Protein AF-A0A1Y6CBJ8-F1 (afdb_monomer)

pLDDT: mean 74.52, std 18.02, range [33.88, 98.06]

Radius of gyration: 29.25 Å; Cα contacts (8 Å, |Δi|>4): 497; chains: 1; bounding box: 52×86×86 Å

Structure (mmCIF, N/CA/C/O backbone):
data_AF-A0A1Y6CBJ8-F1
#
_entry.id   AF-A0A1Y6CBJ8-F1
#
loop_
_atom_site.group_PDB
_atom_site.id
_atom_site.type_symbol
_atom_site.label_atom_id
_atom_site.label_alt_id
_atom_site.label_comp_id
_atom_site.label_asym_id
_atom_site.label_entity_id
_atom_site.label_seq_id
_atom_site.pdbx_PDB_ins_code
_atom_site.Cartn_x
_atom_site.Cartn_y
_atom_site.Cartn_z
_atom_site.occupancy
_atom_site.B_iso_or_equiv
_atom_site.auth_seq_id
_atom_site.auth_comp_id
_atom_site.auth_asym_id
_atom_site.auth_atom_id
_atom_site.pdbx_PDB_model_num
ATOM 1 N N . MET A 1 1 ? 5.538 64.650 -58.785 1.00 46.53 1 MET A N 1
ATOM 2 C CA . MET A 1 1 ? 6.706 63.764 -58.983 1.00 46.53 1 MET A CA 1
ATOM 3 C C . MET A 1 1 ? 6.894 62.918 -57.730 1.00 46.53 1 MET A C 1
ATOM 5 O O . MET A 1 1 ? 7.229 63.466 -56.691 1.00 46.53 1 MET A O 1
ATOM 9 N N . LYS A 1 2 ? 6.588 61.616 -57.788 1.00 38.12 2 LYS A N 1
ATOM 10 C CA . LYS A 1 2 ? 6.922 60.653 -56.724 1.00 38.12 2 LYS A CA 1
ATOM 11 C C . LYS A 1 2 ? 8.220 59.963 -57.133 1.00 38.12 2 LYS A C 1
ATOM 13 O O . LYS A 1 2 ? 8.321 59.497 -58.264 1.00 38.12 2 LYS A O 1
ATOM 18 N N . THR A 1 3 ? 9.214 59.964 -56.255 1.00 41.97 3 THR A N 1
ATOM 19 C CA . THR A 1 3 ? 10.530 59.381 -56.525 1.00 41.97 3 THR A CA 1
ATOM 20 C C . THR A 1 3 ? 10.441 57.849 -56.652 1.00 41.97 3 THR A C 1
ATOM 22 O O . THR A 1 3 ? 9.664 57.224 -55.923 1.00 41.97 3 THR A O 1
ATOM 25 N N . PRO A 1 4 ? 11.231 57.205 -57.538 1.00 48.31 4 PRO A N 1
ATOM 26 C CA . PRO A 1 4 ? 11.094 55.773 -57.862 1.00 48.31 4 PRO A CA 1
ATOM 27 C C . PRO A 1 4 ? 11.430 54.821 -56.701 1.00 48.31 4 PRO A C 1
ATOM 29 O O . PRO A 1 4 ? 11.147 53.626 -56.760 1.00 48.31 4 PRO A O 1
ATOM 32 N N . TRP A 1 5 ? 12.018 55.342 -55.625 1.00 44.88 5 TRP A N 1
ATOM 33 C CA . TRP A 1 5 ? 12.591 54.557 -54.533 1.00 44.88 5 TRP A CA 1
ATOM 34 C C . TRP A 1 5 ? 11.574 53.996 -53.530 1.00 44.88 5 TRP A C 1
ATOM 36 O O . TRP A 1 5 ? 11.854 53.001 -52.866 1.00 44.88 5 TRP A O 1
ATOM 46 N N . GLN A 1 6 ? 10.371 54.569 -53.434 1.00 40.25 6 GLN A N 1
ATOM 47 C CA . GLN A 1 6 ? 9.369 54.098 -52.465 1.00 40.25 6 GLN A CA 1
ATOM 48 C C . GLN A 1 6 ? 8.525 52.907 -52.952 1.00 40.25 6 GLN A C 1
ATOM 50 O O . GLN A 1 6 ? 7.807 52.308 -52.149 1.00 40.25 6 GLN A O 1
ATOM 55 N N . SER A 1 7 ? 8.612 52.529 -54.233 1.00 46.75 7 SER A N 1
ATOM 56 C CA . SER A 1 7 ? 7.857 51.380 -54.764 1.00 46.75 7 SER A CA 1
ATOM 57 C C . SER A 1 7 ? 8.560 50.035 -54.538 1.00 46.75 7 SER A C 1
ATOM 59 O O . SER A 1 7 ? 7.884 49.029 -54.329 1.00 46.75 7 SER A O 1
ATOM 61 N N . ASN A 1 8 ? 9.897 50.022 -54.465 1.00 44.06 8 ASN A N 1
ATOM 62 C CA . ASN A 1 8 ? 10.660 48.780 -54.317 1.00 44.06 8 ASN A CA 1
ATOM 63 C C . ASN A 1 8 ? 10.650 48.228 -52.887 1.00 44.06 8 ASN A C 1
ATOM 65 O O . ASN A 1 8 ? 10.539 47.023 -52.710 1.00 44.06 8 ASN A O 1
ATOM 69 N N . ILE A 1 9 ? 10.651 49.078 -51.855 1.00 49.75 9 ILE A N 1
ATOM 70 C CA . ILE A 1 9 ? 10.718 48.612 -50.455 1.00 49.75 9 ILE A CA 1
ATOM 71 C C . ILE A 1 9 ? 9.423 47.894 -50.028 1.00 49.75 9 ILE A C 1
ATOM 73 O O . ILE A 1 9 ? 9.460 46.944 -49.248 1.00 49.75 9 ILE A O 1
ATOM 77 N N . ARG A 1 10 ? 8.262 48.279 -50.582 1.00 46.81 10 ARG A N 1
ATOM 78 C CA . ARG A 1 10 ? 6.983 47.600 -50.292 1.00 46.81 10 ARG A CA 1
ATOM 79 C C . ARG A 1 10 ? 6.848 46.239 -50.978 1.00 46.81 10 ARG A C 1
ATOM 81 O O . ARG A 1 10 ? 6.106 45.399 -50.470 1.00 46.81 10 ARG A O 1
ATOM 88 N N . ALA A 1 11 ? 7.543 46.011 -52.093 1.00 47.56 11 ALA A N 1
ATOM 89 C CA . ALA A 1 11 ? 7.540 44.721 -52.777 1.00 47.56 11 ALA A CA 1
ATOM 90 C C . ALA A 1 11 ? 8.453 43.714 -52.059 1.00 47.56 11 ALA A C 1
ATOM 92 O O . ALA A 1 11 ? 8.019 42.599 -51.776 1.00 47.56 11 ALA A O 1
ATOM 93 N N . THR A 1 12 ? 9.658 44.118 -51.642 1.00 50.12 12 THR A N 1
ATOM 94 C CA . THR A 1 12 ? 10.591 43.218 -50.939 1.00 50.12 12 THR A CA 1
ATOM 95 C C . THR A 1 12 ? 10.103 42.825 -49.544 1.00 50.12 12 THR A C 1
ATOM 97 O O . THR A 1 12 ? 10.282 41.677 -49.142 1.00 50.12 12 THR A O 1
ATOM 100 N N . LEU A 1 13 ? 9.409 43.716 -48.820 1.00 44.00 13 LEU A N 1
ATOM 101 C CA . LEU A 1 13 ? 8.880 43.390 -47.488 1.00 44.00 13 LEU A CA 1
ATOM 102 C C . LEU A 1 13 ? 7.727 42.369 -47.537 1.00 44.00 13 LEU A C 1
ATOM 104 O O . LEU A 1 13 ? 7.598 41.542 -46.637 1.00 44.00 13 LEU A O 1
ATOM 108 N N . LYS A 1 14 ? 6.909 42.385 -48.601 1.00 46.47 14 LYS A N 1
ATOM 109 C CA . LYS A 1 14 ? 5.830 41.400 -48.792 1.00 46.47 14 LYS A CA 1
ATOM 110 C C . LYS A 1 14 ? 6.367 40.011 -49.143 1.00 46.47 14 LYS A C 1
ATOM 112 O O . LYS A 1 14 ? 5.837 39.028 -48.636 1.00 46.47 14 LYS A O 1
ATOM 117 N N . PHE A 1 15 ? 7.437 39.918 -49.935 1.00 47.19 15 PHE A N 1
ATOM 118 C CA . PHE A 1 15 ? 8.072 38.629 -50.237 1.00 47.19 15 PHE A CA 1
ATOM 119 C C . PHE A 1 15 ? 8.832 38.045 -49.036 1.00 47.19 15 PHE A C 1
ATOM 121 O O . PHE A 1 15 ? 8.785 36.834 -48.829 1.00 47.19 15 PHE A O 1
ATOM 128 N N . LEU A 1 16 ? 9.443 38.883 -48.188 1.00 44.66 16 LEU A N 1
ATOM 129 C CA . LEU A 1 16 ? 10.110 38.412 -46.968 1.00 44.66 16 LEU A CA 1
ATOM 130 C C . LEU A 1 16 ? 9.108 37.875 -45.928 1.00 44.66 16 LEU A C 1
ATOM 132 O O . LEU A 1 16 ? 9.346 36.836 -45.320 1.00 44.66 16 LEU A O 1
ATOM 136 N N . LEU A 1 17 ? 7.954 38.533 -45.762 1.00 44.28 17 LEU A N 1
ATOM 137 C CA . LEU A 1 17 ? 6.909 38.089 -44.831 1.00 44.28 17 LEU A CA 1
ATOM 138 C C . LEU A 1 17 ? 6.210 36.802 -45.295 1.00 44.28 17 LEU A C 1
ATOM 140 O O . LEU A 1 17 ? 5.935 35.937 -44.467 1.00 44.28 17 LEU A O 1
ATOM 144 N N . VAL A 1 18 ? 5.980 36.616 -46.599 1.00 50.59 18 VAL A N 1
ATOM 145 C CA 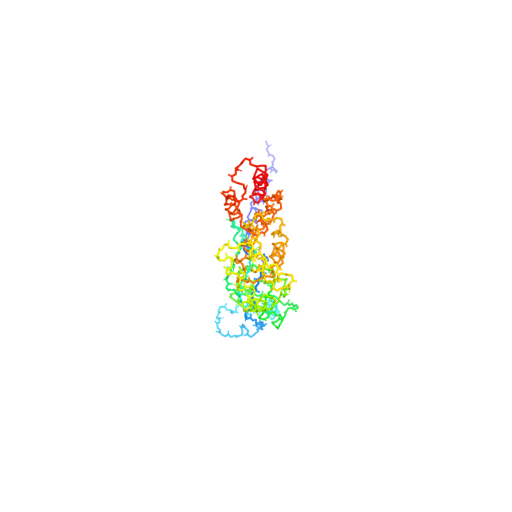. VAL A 1 18 ? 5.408 35.362 -47.129 1.00 50.59 18 VAL A CA 1
ATOM 146 C C . VAL A 1 18 ? 6.426 34.214 -47.063 1.00 50.59 18 VAL A C 1
ATOM 148 O O . VAL A 1 18 ? 6.055 33.105 -46.687 1.00 50.59 18 VAL A O 1
ATOM 151 N N . GLY A 1 19 ? 7.716 34.473 -47.314 1.00 40.03 19 GLY A N 1
ATOM 152 C CA . GLY A 1 19 ? 8.781 33.469 -47.174 1.00 40.03 19 GLY A CA 1
ATOM 153 C C . GLY A 1 19 ? 9.000 33.000 -45.729 1.00 40.03 19 GLY A C 1
ATOM 154 O O . GLY A 1 19 ? 9.177 31.805 -45.488 1.00 40.03 19 GLY A O 1
ATOM 155 N N . ILE A 1 20 ? 8.904 33.909 -44.752 1.00 47.97 20 ILE A N 1
ATOM 156 C CA . ILE A 1 20 ? 8.981 33.566 -43.321 1.00 47.97 20 ILE A CA 1
ATOM 157 C C . ILE A 1 20 ? 7.718 32.815 -42.870 1.00 47.97 20 ILE A C 1
ATOM 159 O O . ILE A 1 20 ? 7.819 31.858 -42.106 1.00 47.97 20 ILE A O 1
ATOM 163 N N . SER A 1 21 ? 6.544 33.168 -43.404 1.00 42.78 21 SER A N 1
ATOM 164 C CA . SER A 1 21 ? 5.289 32.464 -43.105 1.00 42.78 21 SER A CA 1
ATOM 165 C C . SER A 1 21 ? 5.310 31.022 -43.624 1.00 42.78 21 SER A C 1
ATOM 167 O O . SER A 1 21 ? 4.992 30.102 -42.881 1.00 42.78 21 SER A O 1
ATOM 169 N N . VAL A 1 22 ? 5.747 30.790 -44.866 1.00 43.38 22 VAL A N 1
ATOM 170 C CA . VAL A 1 22 ? 5.792 29.438 -45.459 1.00 43.38 22 VAL A CA 1
ATOM 171 C C . VAL A 1 22 ? 6.887 28.568 -44.820 1.00 43.38 22 VAL A C 1
ATOM 173 O O . VAL A 1 22 ? 6.691 27.365 -44.652 1.00 43.38 22 VAL A O 1
ATOM 176 N N . SER A 1 23 ? 7.984 29.168 -44.347 1.00 38.25 23 SER A N 1
ATOM 177 C CA . SER A 1 23 ? 9.039 28.445 -43.612 1.00 38.25 23 SER A CA 1
ATOM 178 C C . SER A 1 23 ? 8.639 28.070 -42.175 1.00 38.25 23 SER A C 1
ATOM 180 O O . SER A 1 23 ? 9.184 27.121 -41.615 1.00 38.25 23 SER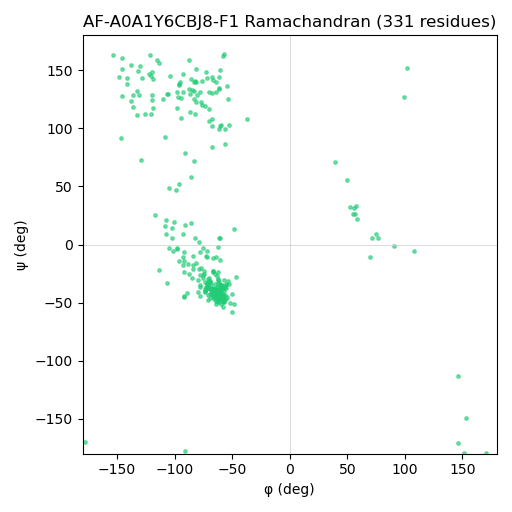 A O 1
ATOM 182 N N . LEU A 1 24 ? 7.666 28.772 -41.580 1.00 41.50 24 LEU A N 1
ATOM 183 C CA . LEU A 1 24 ? 7.113 28.450 -40.257 1.00 41.50 24 LEU A CA 1
ATOM 184 C C . LEU A 1 24 ? 6.006 27.383 -40.301 1.00 41.50 24 LEU A C 1
ATOM 186 O O . LEU A 1 24 ? 5.743 26.755 -39.278 1.00 41.50 24 LEU A O 1
ATOM 190 N N . PHE A 1 25 ? 5.402 27.123 -41.467 1.00 39.91 25 PHE A N 1
ATOM 191 C CA . PHE A 1 25 ? 4.388 26.070 -41.630 1.00 39.91 25 PHE A CA 1
ATOM 192 C C . PHE A 1 25 ? 4.949 24.709 -42.072 1.00 39.91 25 PHE A C 1
ATOM 194 O O . PHE A 1 25 ? 4.284 23.698 -41.868 1.00 39.91 25 PHE A O 1
ATOM 201 N N . LEU A 1 26 ? 6.170 24.640 -42.616 1.00 37.09 26 LEU A N 1
ATOM 202 C CA . LEU A 1 26 ? 6.773 23.374 -43.074 1.00 37.09 26 LEU A CA 1
ATOM 203 C C . LEU A 1 26 ? 7.630 22.646 -42.023 1.00 37.09 26 LEU A C 1
ATOM 205 O O . LEU A 1 26 ? 8.015 21.506 -42.254 1.00 37.09 26 LEU A O 1
ATOM 209 N N . ASN A 1 27 ? 7.880 23.252 -40.857 1.00 33.88 27 ASN A N 1
ATOM 210 C CA . ASN A 1 27 ? 8.598 22.608 -39.744 1.00 33.88 27 ASN A CA 1
ATOM 211 C C . ASN A 1 27 ? 7.707 22.222 -38.557 1.00 33.88 27 ASN A C 1
ATOM 213 O O . ASN A 1 27 ? 8.209 21.761 -37.535 1.00 33.88 27 ASN A O 1
ATOM 217 N N . GLN A 1 28 ? 6.385 22.315 -38.701 1.00 39.00 28 GLN A N 1
ATOM 218 C CA . GLN A 1 28 ? 5.469 21.587 -37.826 1.00 39.00 28 GLN A CA 1
ATOM 219 C C . GLN A 1 28 ? 5.260 20.172 -38.372 1.00 39.00 28 GLN A C 1
ATOM 221 O O . GLN A 1 28 ? 4.136 19.737 -38.614 1.00 39.00 28 GLN A O 1
ATOM 226 N N . VAL A 1 29 ? 6.354 19.414 -38.518 1.00 36.69 29 VAL A N 1
ATOM 227 C CA . VAL A 1 29 ? 6.238 17.990 -38.215 1.00 36.69 29 VAL A CA 1
ATOM 228 C C . VAL A 1 29 ? 5.839 17.990 -36.753 1.00 36.69 29 VAL A C 1
ATOM 230 O O . VAL A 1 29 ? 6.642 18.303 -35.875 1.00 36.69 29 VAL A O 1
ATOM 233 N N . ALA A 1 30 ? 4.550 17.776 -36.515 1.00 35.44 30 ALA A N 1
ATOM 234 C CA . ALA A 1 30 ? 4.041 17.401 -35.223 1.00 35.44 30 ALA A CA 1
ATOM 235 C C . ALA A 1 30 ? 4.796 16.129 -34.828 1.00 35.44 30 ALA A C 1
ATOM 237 O O . ALA A 1 30 ? 4.363 15.018 -35.112 1.00 35.44 30 ALA A O 1
ATOM 238 N N . PHE A 1 31 ? 5.965 16.301 -34.210 1.00 35.19 31 PHE A N 1
ATOM 239 C CA . PHE A 1 31 ? 6.444 15.356 -33.230 1.00 35.19 31 PHE A CA 1
ATOM 240 C C . PHE A 1 31 ? 5.315 15.320 -32.216 1.00 35.19 31 PHE A C 1
ATOM 242 O O . PHE A 1 31 ? 5.132 16.271 -31.449 1.00 35.19 31 PHE A O 1
ATOM 249 N N . GLY A 1 32 ? 4.476 14.290 -32.318 1.00 38.72 32 GLY A N 1
ATOM 250 C CA . GLY A 1 32 ? 3.566 13.947 -31.254 1.00 38.72 32 GLY A CA 1
ATOM 251 C C . GLY A 1 32 ? 4.442 13.824 -30.024 1.00 38.72 32 GLY A C 1
ATOM 252 O O . GLY A 1 32 ? 5.235 12.902 -29.859 1.00 38.72 32 GLY A O 1
ATOM 253 N N . LEU A 1 33 ? 4.397 14.849 -29.179 1.00 46.44 33 LEU A N 1
ATOM 254 C CA . LEU A 1 33 ? 4.883 14.739 -27.823 1.00 46.44 33 LEU A CA 1
ATOM 255 C C . LEU A 1 33 ? 3.908 13.773 -27.178 1.00 46.44 33 LEU A C 1
ATOM 257 O O . LEU A 1 33 ? 2.909 14.185 -26.588 1.00 46.44 33 LEU A O 1
ATOM 261 N N . CYS A 1 34 ? 4.156 12.480 -27.351 1.00 54.34 34 CYS A N 1
ATOM 262 C CA . CYS A 1 34 ? 3.487 11.487 -26.559 1.00 54.34 34 CYS A CA 1
ATOM 263 C C . CYS A 1 34 ? 3.906 11.780 -25.114 1.00 54.34 34 CYS A C 1
ATOM 265 O O . CYS A 1 34 ? 5.028 11.553 -24.660 1.00 54.34 34 CYS A O 1
ATOM 267 N N . ALA A 1 35 ? 3.015 12.461 -24.407 1.00 55.62 35 ALA A N 1
ATOM 268 C CA . ALA A 1 35 ? 3.154 12.682 -22.992 1.00 55.62 35 ALA A CA 1
ATOM 269 C C . ALA A 1 35 ? 2.924 11.316 -22.351 1.00 55.62 35 ALA A C 1
ATOM 271 O O . ALA A 1 35 ? 1.831 10.776 -22.506 1.00 55.62 35 ALA A O 1
ATOM 272 N N . SER A 1 36 ? 3.941 10.758 -21.675 1.00 57.03 36 SER A N 1
ATOM 273 C CA . SER A 1 36 ? 3.836 9.510 -20.896 1.00 57.03 36 SER A CA 1
ATOM 274 C C . SER A 1 36 ? 2.475 9.454 -20.203 1.00 57.03 36 SER A C 1
ATOM 276 O O . SER A 1 36 ? 2.160 10.262 -19.314 1.00 57.03 36 SER A O 1
ATOM 278 N N . LEU A 1 37 ? 1.621 8.562 -20.712 1.00 67.19 37 LEU A N 1
ATOM 279 C CA . LEU A 1 37 ? 0.203 8.563 -20.384 1.00 67.19 37 LEU A CA 1
ATOM 280 C C . LEU A 1 37 ? -0.038 7.961 -19.012 1.00 67.19 37 LEU A C 1
ATOM 282 O O . LEU A 1 37 ? -1.075 8.268 -18.449 1.00 67.19 37 LEU A O 1
ATOM 286 N N . ILE A 1 38 ? 0.880 7.168 -18.447 1.00 74.00 38 ILE A N 1
ATOM 287 C CA . ILE A 1 38 ? 0.795 6.606 -17.093 1.00 74.00 38 ILE A CA 1
ATOM 288 C C . ILE A 1 38 ? 2.145 6.739 -16.384 1.00 74.00 38 ILE A C 1
ATOM 290 O O . ILE A 1 38 ? 3.121 6.102 -16.769 1.00 74.00 38 ILE A O 1
ATOM 294 N N . LYS A 1 39 ? 2.186 7.477 -15.267 1.00 80.19 39 LYS A N 1
ATOM 295 C CA . LYS A 1 39 ? 3.399 7.599 -14.443 1.00 80.19 39 LYS A CA 1
ATOM 296 C C . LYS A 1 39 ? 3.096 7.613 -12.951 1.00 80.19 39 LYS A C 1
ATOM 298 O O . LYS A 1 39 ? 2.163 8.280 -12.509 1.00 80.19 39 LYS A O 1
ATOM 303 N N . GLY A 1 40 ? 3.900 6.905 -12.156 1.00 78.00 40 GLY A N 1
ATOM 304 C CA . GLY A 1 40 ? 3.874 7.008 -10.693 1.00 78.00 40 GLY A CA 1
ATOM 305 C C . GLY A 1 40 ? 4.302 5.746 -9.948 1.00 78.00 40 GLY A C 1
ATOM 306 O O . GLY A 1 40 ? 4.713 4.747 -10.532 1.00 78.00 40 GLY A O 1
ATOM 307 N N . THR A 1 41 ? 4.277 5.816 -8.616 1.00 81.81 41 THR A N 1
ATOM 308 C CA . THR A 1 41 ? 4.828 4.751 -7.761 1.00 81.81 41 THR A CA 1
ATOM 309 C C . THR A 1 41 ? 3.896 3.544 -7.700 1.00 81.81 41 THR A C 1
ATOM 311 O O . THR A 1 41 ? 2.679 3.689 -7.579 1.00 81.81 41 THR A O 1
ATOM 314 N N . MET A 1 42 ? 4.469 2.343 -7.716 1.00 82.19 42 MET A N 1
ATOM 315 C CA . MET A 1 42 ? 3.732 1.084 -7.689 1.00 82.19 42 MET A CA 1
ATOM 316 C C . MET A 1 42 ? 4.368 0.053 -6.758 1.00 82.19 42 MET A C 1
ATOM 318 O O . MET A 1 42 ? 5.575 0.059 -6.511 1.00 82.19 42 MET A O 1
ATOM 322 N N . ALA A 1 43 ? 3.527 -0.857 -6.268 1.00 84.31 43 ALA A N 1
ATOM 323 C CA . ALA A 1 43 ? 3.921 -2.106 -5.640 1.00 84.31 43 ALA A CA 1
ATOM 324 C C . ALA A 1 43 ? 3.545 -3.264 -6.570 1.00 84.31 43 ALA A C 1
ATOM 326 O O . ALA A 1 43 ? 2.383 -3.400 -6.961 1.00 84.31 43 ALA A O 1
ATOM 327 N N . PHE A 1 44 ? 4.517 -4.105 -6.900 1.00 87.69 44 PHE A N 1
ATOM 328 C CA . PHE A 1 44 ? 4.382 -5.133 -7.927 1.00 87.69 44 PHE A CA 1
ATOM 329 C C . PHE A 1 44 ? 4.898 -6.479 -7.424 1.00 87.69 44 PHE A C 1
ATOM 331 O O . PHE A 1 44 ? 5.982 -6.560 -6.847 1.00 87.69 44 PHE A O 1
ATOM 338 N N . ASN A 1 45 ? 4.116 -7.536 -7.621 1.00 88.69 45 ASN A N 1
ATOM 339 C CA . ASN A 1 45 ? 4.511 -8.907 -7.321 1.00 88.69 45 ASN A CA 1
ATOM 340 C C . ASN A 1 45 ? 5.080 -9.546 -8.587 1.00 88.69 45 ASN A C 1
ATOM 342 O O . ASN A 1 45 ? 4.317 -9.862 -9.496 1.00 88.69 45 ASN A O 1
ATOM 346 N N . VAL A 1 46 ? 6.391 -9.772 -8.626 1.00 91.88 46 VAL A N 1
ATOM 347 C CA . VAL A 1 46 ? 7.064 -10.381 -9.779 1.00 91.88 46 VAL A CA 1
ATOM 348 C C . VAL A 1 46 ? 6.802 -11.887 -9.788 1.00 91.88 46 VAL A C 1
ATOM 350 O O . VAL A 1 46 ? 7.172 -12.589 -8.847 1.00 91.88 46 VAL A O 1
ATOM 353 N N . THR A 1 47 ? 6.180 -12.379 -10.857 1.00 90.38 47 THR A N 1
ATOM 354 C CA . THR A 1 47 ? 5.862 -13.807 -11.055 1.00 90.38 47 THR A CA 1
ATOM 355 C C . THR A 1 47 ? 6.761 -14.468 -12.090 1.00 90.38 47 THR A C 1
ATOM 357 O O . THR A 1 47 ? 7.120 -15.632 -11.935 1.00 90.38 47 THR A O 1
ATOM 360 N N . LYS A 1 48 ? 7.185 -13.715 -13.108 1.00 94.31 48 LYS A N 1
ATOM 361 C CA . LYS A 1 48 ? 8.196 -14.139 -14.078 1.00 94.31 48 LYS A CA 1
ATOM 362 C C . LYS A 1 48 ? 9.236 -13.047 -14.243 1.00 94.31 48 LYS A C 1
ATOM 364 O O . LYS A 1 48 ? 8.922 -11.864 -14.121 1.00 94.31 48 LYS A O 1
ATOM 369 N N . CYS A 1 49 ? 10.462 -13.457 -14.529 1.00 95.88 49 CYS A N 1
ATOM 370 C CA . CYS A 1 49 ? 11.548 -12.563 -14.890 1.00 95.88 49 CYS A CA 1
ATOM 371 C C . CYS A 1 49 ? 12.444 -13.256 -15.908 1.00 95.88 49 CYS A C 1
ATOM 373 O O . CYS A 1 49 ? 12.886 -14.380 -15.672 1.00 95.88 49 CYS A O 1
ATOM 375 N N . GLY A 1 50 ? 12.707 -12.583 -17.021 1.00 93.88 50 GLY A N 1
ATOM 376 C CA . GLY A 1 50 ? 13.626 -13.029 -18.056 1.00 93.88 50 GLY A CA 1
ATOM 377 C C . GLY A 1 50 ? 14.627 -11.932 -18.382 1.00 93.88 50 GLY A C 1
ATOM 378 O O . GLY A 1 50 ? 14.283 -10.752 -18.398 1.00 93.88 50 GLY A O 1
ATOM 379 N N . ARG A 1 51 ? 15.874 -12.319 -18.652 1.00 92.88 51 ARG A N 1
ATOM 380 C CA . ARG A 1 51 ? 16.884 -11.402 -19.185 1.00 92.88 51 ARG A CA 1
ATOM 381 C C . ARG A 1 51 ? 16.713 -11.311 -20.697 1.00 92.88 51 ARG A C 1
ATOM 383 O O . ARG A 1 51 ? 16.624 -12.341 -21.362 1.00 92.88 51 ARG A O 1
ATOM 390 N N . LEU A 1 52 ? 16.689 -10.098 -21.235 1.00 89.62 52 LEU A N 1
ATOM 391 C CA . LEU A 1 52 ? 16.609 -9.887 -22.676 1.00 89.62 52 LEU A CA 1
ATOM 392 C C . LEU A 1 52 ? 17.984 -10.030 -23.318 1.00 89.62 52 LEU A C 1
ATOM 394 O O . LEU A 1 52 ? 18.922 -9.308 -22.976 1.00 89.62 52 LEU A O 1
ATOM 398 N N . SER A 1 53 ? 18.069 -10.944 -24.281 1.00 89.06 53 SER A N 1
ATOM 399 C CA . SER A 1 53 ? 19.123 -10.965 -25.291 1.00 89.06 53 SER A CA 1
ATOM 400 C C . SER A 1 53 ? 18.479 -10.538 -26.609 1.00 89.06 53 SER A C 1
ATOM 402 O O . SER A 1 53 ? 17.893 -11.386 -27.281 1.00 89.06 53 SER A O 1
ATOM 404 N N . PRO A 1 54 ? 18.509 -9.241 -26.950 1.00 85.50 54 PRO A N 1
ATOM 405 C CA . PRO A 1 54 ? 17.820 -8.694 -28.120 1.00 85.50 54 PRO A CA 1
ATOM 406 C C . PRO A 1 54 ? 18.228 -9.401 -29.418 1.00 85.50 54 PRO A C 1
ATOM 408 O O . PRO A 1 54 ? 17.378 -9.666 -30.262 1.00 85.50 54 PRO A O 1
ATOM 411 N N . GLU A 1 55 ? 19.484 -9.835 -29.526 1.00 85.62 55 GLU A N 1
ATOM 412 C CA . GLU A 1 55 ? 19.997 -10.596 -30.667 1.00 85.62 55 GLU A CA 1
ATOM 413 C C . GLU A 1 55 ? 19.300 -11.940 -30.843 1.00 85.62 55 GLU A C 1
ATOM 415 O O . GLU A 1 55 ? 19.201 -12.412 -31.963 1.00 85.62 55 GLU A O 1
ATOM 420 N N . LYS A 1 56 ? 18.830 -12.567 -29.756 1.00 84.38 56 LYS A N 1
ATOM 421 C CA . LYS A 1 56 ? 18.048 -13.813 -29.791 1.00 84.38 56 LYS A CA 1
ATOM 422 C C . LYS A 1 56 ? 16.556 -13.528 -29.909 1.00 84.38 56 LYS A C 1
ATOM 424 O O . LYS A 1 56 ? 15.867 -14.201 -30.669 1.00 84.38 56 LYS A O 1
ATOM 429 N N . THR A 1 57 ? 16.068 -12.531 -29.174 1.00 80.25 57 THR A N 1
ATOM 430 C CA . THR A 1 57 ? 14.656 -12.131 -29.143 1.00 80.25 57 THR A CA 1
ATOM 431 C C . THR A 1 57 ? 14.166 -11.688 -30.522 1.00 80.25 57 THR A C 1
ATOM 433 O O . THR A 1 57 ? 13.059 -12.048 -30.913 1.00 80.25 57 THR A O 1
ATOM 436 N N . PHE A 1 58 ? 15.004 -10.972 -31.277 1.00 80.19 58 PHE A N 1
ATOM 437 C CA . PHE A 1 58 ? 14.684 -10.459 -32.612 1.00 80.19 58 PHE A CA 1
ATOM 438 C C . PHE A 1 58 ? 15.309 -11.283 -33.758 1.00 80.19 58 PHE A C 1
ATOM 440 O O . PHE A 1 58 ? 15.178 -10.900 -34.916 1.00 80.19 58 PHE A O 1
ATOM 447 N N . ASN A 1 59 ? 15.963 -12.418 -33.461 1.00 72.00 59 ASN A N 1
ATOM 448 C CA . ASN A 1 59 ? 16.613 -13.273 -34.472 1.00 72.00 59 ASN A CA 1
ATOM 449 C C . ASN A 1 59 ? 15.616 -14.046 -35.341 1.00 72.00 59 ASN A C 1
ATOM 451 O O . ASN A 1 59 ? 15.876 -14.349 -36.502 1.00 72.00 59 ASN A O 1
ATOM 455 N N . ASN A 1 60 ? 14.488 -14.445 -34.748 1.00 55.84 60 ASN A N 1
ATOM 456 C CA . ASN A 1 60 ? 13.588 -15.391 -35.388 1.00 55.84 60 ASN A CA 1
ATOM 457 C C . ASN A 1 60 ? 12.673 -14.709 -36.407 1.00 55.84 60 ASN A C 1
ATOM 459 O O . ASN A 1 60 ? 12.084 -13.663 -36.146 1.00 55.84 60 ASN A O 1
ATOM 463 N N . SER A 1 61 ? 12.481 -15.416 -37.519 1.00 49.25 61 SER A N 1
ATOM 464 C CA . SER A 1 61 ? 11.583 -15.224 -38.669 1.00 49.25 61 SER A CA 1
ATOM 465 C C . SER A 1 61 ? 10.097 -14.930 -38.374 1.00 49.25 61 SER A C 1
ATOM 467 O O . SER A 1 61 ? 9.267 -15.002 -39.273 1.00 49.25 61 SER A O 1
ATOM 469 N N . ARG A 1 62 ? 9.717 -14.591 -37.137 1.00 50.25 62 ARG A N 1
ATOM 470 C CA . ARG A 1 62 ? 8.326 -14.348 -36.726 1.00 50.25 62 ARG A CA 1
ATOM 471 C C . ARG A 1 62 ? 7.757 -12.989 -37.129 1.00 50.25 62 ARG A C 1
ATOM 473 O O . ARG A 1 62 ? 6.569 -12.775 -36.912 1.00 50.25 62 ARG A O 1
ATOM 480 N N . LEU A 1 63 ? 8.545 -12.072 -37.683 1.00 54.22 63 LEU A N 1
ATOM 481 C CA . LEU A 1 63 ? 8.058 -10.736 -38.018 1.00 54.22 63 LEU A CA 1
ATOM 482 C C . LEU A 1 63 ? 8.761 -10.201 -39.272 1.00 54.22 63 LEU A C 1
ATOM 484 O O . LEU A 1 63 ? 9.759 -9.498 -39.166 1.00 54.22 63 LEU A O 1
ATOM 488 N N . GLU A 1 64 ? 8.185 -10.434 -40.455 1.00 56.22 64 GLU A N 1
ATOM 489 C CA . GLU A 1 64 ? 8.458 -9.608 -41.654 1.00 56.22 64 GLU A CA 1
ATOM 490 C C . GLU A 1 64 ? 8.392 -8.100 -41.324 1.00 56.22 64 GLU A C 1
ATOM 492 O O . GLU A 1 64 ? 9.118 -7.286 -41.884 1.00 56.22 64 GLU A O 1
ATOM 497 N N . LYS A 1 65 ? 7.591 -7.741 -40.311 1.00 59.34 65 LYS A N 1
ATOM 498 C CA . LYS A 1 65 ? 7.423 -6.394 -39.749 1.00 59.34 65 LYS A CA 1
ATOM 499 C C . LYS A 1 65 ? 8.672 -5.784 -39.087 1.00 59.34 65 LYS A C 1
ATOM 501 O O . LYS A 1 65 ? 8.640 -4.603 -38.766 1.00 59.34 65 LYS A O 1
ATOM 506 N N . LEU A 1 66 ? 9.746 -6.546 -38.855 1.00 71.69 66 LEU A N 1
ATOM 507 C CA . LEU A 1 66 ? 10.986 -6.058 -38.224 1.00 71.69 66 LEU A CA 1
ATOM 508 C C . LEU A 1 66 ? 12.164 -5.931 -39.203 1.00 71.69 66 LEU A C 1
ATOM 510 O O . LEU A 1 66 ? 13.312 -5.809 -38.773 1.00 71.69 66 LEU A O 1
ATOM 514 N N . GLN A 1 67 ?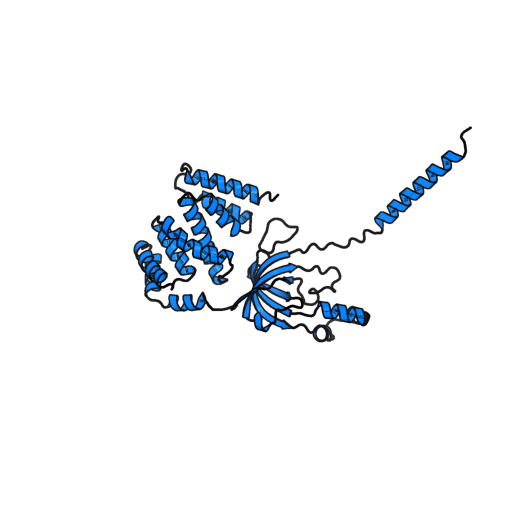 11.894 -5.945 -40.514 1.00 75.44 67 GLN A N 1
ATOM 515 C CA . GLN A 1 67 ? 12.920 -5.802 -41.551 1.00 75.44 67 GLN A CA 1
ATOM 516 C C . GLN A 1 67 ? 13.792 -4.550 -41.349 1.00 75.44 67 GLN A C 1
ATOM 518 O O . GLN A 1 67 ? 15.004 -4.636 -41.520 1.00 75.44 67 GLN A O 1
ATOM 523 N N . PHE A 1 68 ? 13.216 -3.457 -40.834 1.00 81.31 68 PHE A N 1
ATOM 524 C CA . PHE A 1 68 ? 13.943 -2.217 -40.555 1.00 81.31 68 PHE A CA 1
ATOM 525 C C . PHE A 1 68 ? 15.188 -2.418 -39.670 1.00 81.31 68 PHE A C 1
ATOM 527 O O . PHE A 1 68 ? 16.176 -1.721 -39.856 1.00 81.31 68 PHE A O 1
ATOM 534 N N . ILE A 1 69 ? 15.195 -3.394 -38.748 1.00 80.06 69 ILE A N 1
ATOM 535 C CA . ILE A 1 69 ? 16.356 -3.689 -37.883 1.00 80.06 69 ILE A CA 1
ATOM 536 C C . ILE A 1 69 ? 17.546 -4.188 -38.719 1.00 80.06 69 ILE A C 1
ATOM 538 O O . ILE A 1 69 ? 18.707 -3.918 -38.397 1.00 80.06 69 ILE A O 1
ATOM 542 N N . LYS A 1 70 ? 17.270 -4.928 -39.800 1.00 79.25 70 LYS A N 1
ATOM 543 C CA . LYS A 1 70 ? 18.289 -5.385 -40.755 1.00 79.25 70 LYS A CA 1
ATOM 544 C C . LYS A 1 70 ? 18.755 -4.262 -41.676 1.00 79.25 70 LYS A C 1
ATOM 546 O O . LYS A 1 70 ? 19.888 -4.325 -42.145 1.00 79.25 70 LYS A O 1
ATOM 551 N N . ASP A 1 71 ? 17.912 -3.262 -41.897 1.00 83.06 71 ASP A N 1
ATOM 552 C CA . ASP A 1 71 ? 18.227 -2.111 -42.742 1.00 83.06 71 ASP A CA 1
ATOM 553 C C . ASP A 1 71 ? 19.058 -1.055 -41.981 1.00 83.06 71 ASP A C 1
ATOM 555 O O . ASP A 1 71 ? 19.713 -0.219 -42.599 1.00 83.06 71 ASP A O 1
ATOM 559 N N . LEU A 1 72 ? 19.105 -1.130 -40.641 1.00 83.31 72 LEU A N 1
ATOM 560 C CA . LEU A 1 72 ? 20.023 -0.339 -39.816 1.00 83.31 72 LEU A CA 1
ATOM 561 C C . LEU A 1 72 ? 21.490 -0.659 -40.138 1.00 83.31 72 LEU A C 1
ATOM 563 O O . LEU A 1 72 ? 21.863 -1.827 -40.333 1.00 83.31 72 LEU A O 1
ATOM 567 N N . THR A 1 73 ? 22.333 0.377 -40.075 1.00 88.38 73 THR A N 1
ATOM 568 C CA . THR A 1 73 ? 23.796 0.238 -40.104 1.00 88.38 73 THR A CA 1
ATOM 569 C C . THR A 1 73 ? 24.276 -0.652 -38.951 1.00 88.38 73 THR A C 1
ATOM 571 O O . THR A 1 73 ? 23.557 -0.878 -37.975 1.00 88.38 73 THR A O 1
ATOM 574 N N . MET A 1 74 ? 25.503 -1.181 -39.026 1.00 86.31 74 MET A N 1
ATOM 575 C CA . MET A 1 74 ? 26.037 -2.002 -37.927 1.00 86.31 74 MET A CA 1
ATOM 576 C C . MET A 1 74 ? 26.073 -1.244 -36.592 1.00 86.31 74 MET A C 1
ATOM 578 O O . MET A 1 74 ? 25.815 -1.840 -35.545 1.00 86.31 74 MET A O 1
ATOM 582 N N . GLU A 1 75 ? 26.383 0.052 -36.630 1.00 88.38 75 GLU A N 1
ATOM 583 C CA . GLU A 1 75 ? 26.457 0.910 -35.448 1.00 88.38 75 GLU A CA 1
ATOM 584 C C . GLU A 1 75 ? 25.064 1.184 -34.868 1.00 88.38 75 GLU A C 1
ATOM 586 O O . GLU A 1 75 ? 24.831 0.942 -33.682 1.00 88.38 75 GLU A O 1
ATOM 591 N N . ASP A 1 76 ? 24.101 1.563 -35.710 1.00 84.88 76 ASP A N 1
ATOM 592 C CA . ASP A 1 76 ? 22.723 1.822 -35.278 1.00 84.88 76 ASP A CA 1
ATOM 593 C C . ASP A 1 76 ? 22.041 0.553 -34.771 1.00 84.88 76 ASP A C 1
ATOM 595 O O . ASP A 1 76 ? 21.325 0.576 -33.771 1.00 84.88 76 ASP A O 1
ATOM 599 N N . ARG A 1 77 ? 22.303 -0.592 -35.412 1.00 86.44 77 ARG A N 1
ATOM 600 C CA . ARG A 1 77 ? 21.783 -1.892 -34.977 1.00 86.44 77 ARG A CA 1
ATOM 601 C C . ARG A 1 77 ? 22.321 -2.280 -33.607 1.00 86.44 77 ARG A C 1
ATOM 603 O O . ARG A 1 77 ? 21.575 -2.813 -32.785 1.00 86.44 77 ARG A O 1
ATOM 610 N N . LYS A 1 78 ? 23.605 -2.015 -33.350 1.00 86.94 78 LYS A N 1
ATOM 611 C CA . LYS A 1 78 ? 24.211 -2.242 -32.036 1.00 86.94 78 LYS A CA 1
ATOM 612 C C . LYS A 1 78 ? 23.546 -1.359 -30.979 1.00 86.94 78 LYS A C 1
ATOM 614 O O . LYS A 1 78 ? 23.098 -1.888 -29.966 1.00 86.94 78 LYS A O 1
ATOM 619 N N . THR A 1 79 ? 23.403 -0.062 -31.249 1.00 86.19 79 THR A N 1
ATOM 620 C CA . THR A 1 79 ? 22.732 0.898 -30.355 1.00 86.19 79 THR A CA 1
ATOM 621 C C . THR A 1 79 ? 21.281 0.501 -30.078 1.00 86.19 79 THR A C 1
ATOM 623 O O . THR A 1 79 ? 20.839 0.489 -28.927 1.00 86.19 79 THR A O 1
ATOM 626 N N . PHE A 1 80 ? 20.554 0.095 -31.120 1.00 85.94 80 PHE A N 1
ATOM 627 C CA . PHE A 1 80 ? 19.196 -0.420 -31.012 1.00 85.94 80 PHE A CA 1
ATOM 628 C C . PHE A 1 80 ? 19.147 -1.633 -30.082 1.00 85.94 80 PHE A C 1
ATOM 630 O O . PHE A 1 80 ? 18.405 -1.617 -29.101 1.00 85.94 80 PHE A O 1
ATOM 637 N N . PHE A 1 81 ? 19.966 -2.662 -30.321 1.00 88.00 81 PHE A N 1
ATOM 638 C CA . PHE A 1 81 ? 19.990 -3.838 -29.453 1.00 88.00 81 PHE A CA 1
ATOM 639 C C . PHE A 1 81 ? 20.370 -3.475 -28.017 1.00 88.00 81 PHE A C 1
ATOM 641 O O . PHE A 1 81 ? 19.689 -3.903 -27.086 1.00 88.00 81 PHE A O 1
ATOM 648 N N . ASP A 1 82 ? 21.378 -2.633 -27.813 1.00 87.69 82 ASP A N 1
ATOM 649 C CA . ASP A 1 82 ? 21.795 -2.212 -26.477 1.00 87.69 82 ASP A CA 1
ATOM 650 C C . ASP A 1 82 ? 20.663 -1.511 -25.698 1.00 87.69 82 ASP A C 1
ATOM 652 O O . ASP A 1 82 ? 20.513 -1.765 -24.501 1.00 87.69 82 ASP A O 1
ATOM 656 N N . SER A 1 83 ? 19.787 -0.749 -26.368 1.00 85.31 83 SER A N 1
ATOM 657 C CA . SER A 1 83 ? 18.616 -0.105 -25.742 1.00 85.31 83 SER A CA 1
ATOM 658 C C . SER A 1 83 ? 17.539 -1.081 -25.233 1.00 85.31 83 SER A C 1
ATOM 660 O O . SER A 1 83 ? 16.781 -0.741 -24.321 1.00 85.31 83 SER A O 1
ATOM 662 N N . TYR A 1 84 ? 17.492 -2.302 -25.783 1.00 86.81 84 TYR A N 1
ATOM 663 C CA . TYR A 1 84 ? 16.565 -3.377 -25.399 1.00 86.81 84 TYR A CA 1
ATOM 664 C C . TYR A 1 84 ? 17.181 -4.391 -24.433 1.00 86.81 84 TYR A C 1
ATOM 666 O O . TYR A 1 84 ? 16.505 -5.329 -23.999 1.00 86.81 84 TYR A O 1
ATOM 674 N N . ARG A 1 85 ? 18.465 -4.261 -24.089 1.00 90.56 85 ARG A N 1
ATOM 675 C CA . ARG A 1 85 ? 19.048 -5.105 -23.043 1.00 90.56 85 ARG A CA 1
ATOM 676 C C . ARG A 1 85 ? 18.410 -4.767 -21.710 1.00 90.56 85 ARG A C 1
ATOM 678 O O . ARG A 1 85 ? 18.201 -3.615 -21.391 1.00 90.56 85 ARG A O 1
ATOM 685 N N . GLY A 1 86 ? 18.166 -5.765 -20.876 1.00 92.50 86 GLY A N 1
ATOM 686 C CA . GLY A 1 86 ? 17.551 -5.528 -19.576 1.00 92.50 86 GLY A CA 1
ATOM 687 C C . GLY A 1 86 ? 16.787 -6.746 -19.107 1.00 92.50 86 GLY A C 1
ATOM 688 O O . GLY A 1 86 ? 17.150 -7.881 -19.439 1.00 92.50 86 GLY A O 1
ATOM 689 N N . LEU A 1 87 ? 15.728 -6.510 -18.340 1.00 94.75 87 LEU A N 1
ATOM 690 C CA . LEU A 1 87 ? 14.824 -7.552 -17.870 1.00 94.75 87 LEU A CA 1
ATOM 691 C C . LEU A 1 87 ? 13.407 -7.300 -18.390 1.00 94.75 87 LEU A C 1
ATOM 693 O O . 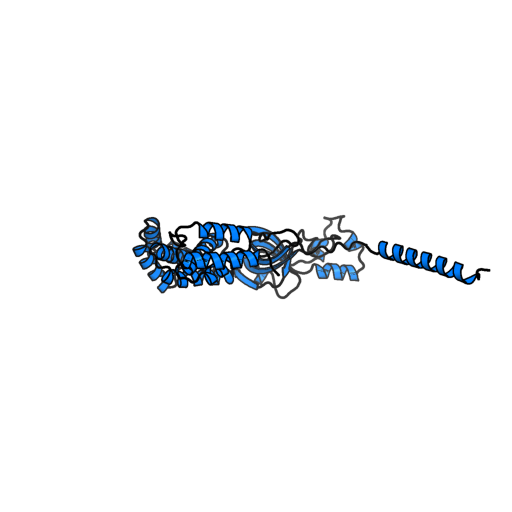LEU A 1 87 ? 12.943 -6.163 -18.405 1.00 94.75 87 LEU A O 1
ATOM 697 N N . VAL A 1 88 ? 12.696 -8.370 -18.739 1.00 93.75 88 VAL A N 1
ATOM 698 C CA . VAL A 1 88 ? 11.231 -8.361 -18.846 1.00 93.75 88 VAL A CA 1
ATOM 699 C C . VAL A 1 88 ? 10.679 -9.119 -17.665 1.00 93.75 88 VAL A C 1
ATOM 701 O O . VAL A 1 88 ? 11.097 -10.244 -17.382 1.00 93.75 88 VAL A O 1
ATOM 704 N N . ILE A 1 89 ? 9.729 -8.502 -16.981 1.00 95.00 89 ILE A N 1
ATOM 705 C CA . ILE A 1 89 ? 9.030 -9.116 -15.866 1.00 95.00 89 ILE A CA 1
ATOM 706 C C . ILE A 1 89 ? 7.533 -9.154 -16.128 1.00 95.00 89 ILE A C 1
ATOM 708 O O . ILE A 1 89 ? 6.968 -8.246 -16.727 1.00 95.00 89 ILE A O 1
ATOM 712 N N . GLU A 1 90 ? 6.890 -10.202 -15.630 1.00 94.81 90 GLU A N 1
ATOM 713 C CA . GLU A 1 90 ? 5.433 -10.319 -15.597 1.00 94.81 90 GLU A CA 1
ATOM 714 C C . GLU A 1 90 ? 4.980 -10.479 -14.156 1.00 94.81 90 GLU A C 1
ATOM 716 O O . GLU A 1 90 ? 5.641 -11.133 -13.333 1.00 94.81 90 GLU A O 1
ATOM 721 N N . GLY A 1 91 ? 3.824 -9.920 -13.831 1.00 90.62 91 GLY A N 1
ATOM 722 C CA . GLY A 1 91 ? 3.346 -9.970 -12.465 1.00 90.62 91 GLY A CA 1
ATOM 723 C C . GLY A 1 91 ? 2.139 -9.104 -12.189 1.00 90.62 91 GLY A C 1
ATOM 724 O O . GLY A 1 91 ? 1.607 -8.430 -13.066 1.00 90.62 91 GLY A O 1
ATOM 725 N N . LEU A 1 92 ? 1.721 -9.152 -10.930 1.00 86.06 92 LEU A N 1
ATOM 726 C CA . LEU A 1 92 ? 0.511 -8.507 -10.451 1.00 86.06 92 LEU A CA 1
ATOM 727 C C . LEU A 1 92 ? 0.835 -7.126 -9.888 1.00 86.06 92 LEU A C 1
ATOM 729 O O . LEU A 1 92 ? 1.625 -6.997 -8.945 1.00 86.06 92 LEU A O 1
ATOM 733 N N . VAL A 1 93 ? 0.144 -6.105 -10.384 1.00 83.25 93 VAL A N 1
ATOM 734 C CA . VAL A 1 93 ? 0.095 -4.786 -9.756 1.00 83.25 93 VAL A CA 1
ATOM 735 C C . VAL A 1 93 ? -0.711 -4.884 -8.469 1.00 83.25 93 VAL A C 1
ATOM 737 O O . VAL A 1 93 ? -1.939 -4.971 -8.474 1.00 83.25 93 VAL A O 1
ATOM 740 N N . VAL A 1 94 ? -0.015 -4.844 -7.340 1.00 74.50 94 VAL A N 1
ATOM 741 C CA . VAL A 1 94 ? -0.638 -4.913 -6.017 1.00 74.50 94 VAL A CA 1
ATOM 742 C C . VAL A 1 94 ? -1.203 -3.560 -5.611 1.00 74.50 94 VAL A C 1
ATOM 744 O O . VAL A 1 94 ? -2.291 -3.492 -5.044 1.00 74.50 94 VAL A O 1
ATOM 747 N N . ARG A 1 95 ? -0.460 -2.491 -5.902 1.00 72.31 95 ARG A N 1
ATOM 748 C CA . ARG A 1 95 ? -0.900 -1.113 -5.699 1.00 72.31 95 ARG A CA 1
ATOM 749 C C . ARG A 1 95 ? -0.277 -0.219 -6.755 1.00 72.31 95 ARG A C 1
ATOM 751 O O . ARG A 1 95 ? 0.887 -0.386 -7.104 1.00 72.31 95 ARG A O 1
ATOM 758 N N . SER A 1 96 ? -1.033 0.765 -7.198 1.00 75.56 96 SER A N 1
ATOM 759 C CA . SER A 1 96 ? -0.609 1.774 -8.140 1.00 75.56 96 SER A CA 1
ATOM 760 C C . SER A 1 96 ? -1.120 3.133 -7.722 1.00 75.56 96 SER A C 1
ATOM 762 O O . SER A 1 96 ? -2.327 3.333 -7.547 1.00 75.56 96 SER A O 1
ATOM 764 N N . LEU A 1 97 ? -0.162 4.037 -7.567 1.00 72.06 97 LEU A N 1
ATOM 765 C CA . LEU A 1 97 ? -0.349 5.477 -7.492 1.00 72.06 97 LEU A CA 1
ATOM 766 C C . LEU A 1 97 ? 0.026 6.126 -8.832 1.00 72.06 97 LEU A C 1
ATOM 768 O O . LEU A 1 97 ? 0.237 7.332 -8.883 1.00 72.06 97 LEU A O 1
ATOM 772 N N . ALA A 1 98 ? 0.168 5.332 -9.900 1.00 70.25 98 ALA A N 1
ATOM 773 C CA . ALA A 1 98 ? 0.390 5.873 -11.226 1.00 70.25 98 ALA A CA 1
ATOM 774 C C . ALA A 1 98 ? -0.885 6.552 -11.730 1.00 70.25 98 ALA A C 1
ATOM 776 O O . ALA A 1 98 ? -1.980 5.984 -11.641 1.00 70.25 98 ALA A O 1
ATOM 777 N N . VAL A 1 99 ? -0.730 7.774 -12.229 1.00 66.75 99 VAL A N 1
ATOM 778 C CA . VAL A 1 99 ? -1.821 8.620 -12.719 1.00 66.75 99 VAL A CA 1
ATOM 779 C C . VAL A 1 99 ? -1.798 8.621 -14.237 1.00 66.75 99 VAL A C 1
ATOM 781 O O . VAL A 1 99 ? -0.720 8.562 -14.827 1.00 66.75 99 VAL A O 1
ATOM 784 N N . ARG A 1 100 ? -2.989 8.685 -14.853 1.00 64.44 100 ARG A N 1
ATOM 785 C CA . ARG A 1 100 ? -3.101 8.918 -16.290 1.00 64.44 100 ARG A CA 1
ATOM 786 C C . ARG A 1 100 ? -3.006 10.404 -16.626 1.00 64.44 100 ARG A C 1
ATOM 788 O O . ARG A 1 100 ? -3.911 11.153 -16.265 1.00 64.44 100 ARG A O 1
ATOM 795 N N . SER A 1 101 ? -1.942 10.825 -17.298 1.00 54.09 101 SER A N 1
ATOM 796 C CA . SER A 1 101 ? -1.750 12.208 -17.750 1.00 54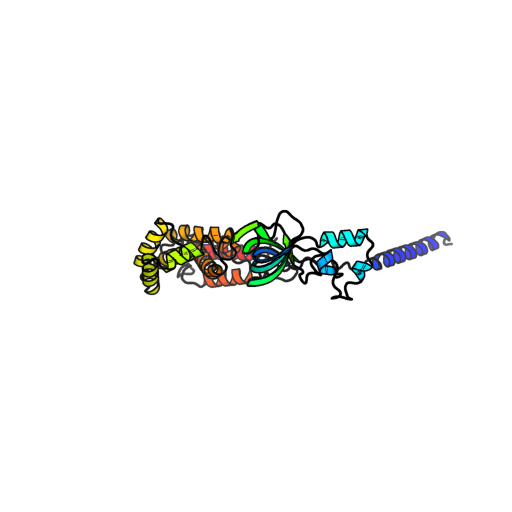.09 101 SER A CA 1
ATOM 797 C C . SER A 1 101 ? -2.833 12.575 -18.781 1.00 54.09 101 SER A C 1
ATOM 799 O O . SER A 1 101 ? -3.078 11.807 -19.705 1.00 54.09 101 SER A O 1
ATOM 801 N N . GLY A 1 102 ? -3.509 13.723 -18.632 1.00 51.53 102 GLY A N 1
ATOM 802 C CA . GLY A 1 102 ? -4.467 14.240 -19.631 1.00 51.53 102 GLY A CA 1
ATOM 803 C C . GLY A 1 102 ? -5.940 13.819 -19.483 1.00 51.53 102 GLY A C 1
ATOM 804 O O . GLY A 1 102 ? -6.779 14.294 -20.242 1.00 51.53 102 GLY A O 1
ATOM 805 N N . LEU A 1 103 ? -6.297 12.991 -18.493 1.00 44.66 103 LEU A N 1
ATOM 806 C CA . LEU A 1 103 ? -7.694 12.655 -18.174 1.00 44.66 103 LEU A CA 1
ATOM 807 C C . LEU A 1 103 ? -7.941 12.785 -16.663 1.00 44.66 103 LEU A C 1
ATOM 809 O O . LEU A 1 103 ? -7.441 11.991 -15.867 1.00 44.66 103 LEU A O 1
ATOM 813 N N . THR A 1 104 ? -8.737 13.771 -16.244 1.00 43.34 104 THR A N 1
ATOM 814 C CA . THR A 1 104 ? -9.164 13.924 -14.843 1.00 43.34 104 THR A CA 1
ATOM 815 C C . THR A 1 104 ? -10.353 13.007 -14.487 1.00 43.34 104 THR A C 1
ATOM 817 O O . THR A 1 104 ? -11.198 12.739 -15.342 1.00 43.34 104 THR A O 1
ATOM 820 N N . PRO A 1 105 ? -10.510 12.559 -13.218 1.00 48.72 105 PRO A N 1
ATOM 821 C CA . PRO A 1 105 ? -9.517 12.454 -12.152 1.00 48.72 105 PRO A CA 1
ATOM 822 C C . PRO A 1 105 ? -9.083 10.993 -11.889 1.00 48.72 105 PRO A C 1
ATOM 824 O O . PRO A 1 105 ? -9.900 10.096 -11.656 1.00 48.72 105 PRO A O 1
ATOM 827 N N . GLU A 1 106 ? -7.763 10.797 -11.875 1.00 49.91 106 GLU A N 1
ATOM 828 C CA . GLU A 1 106 ? -6.994 9.986 -10.914 1.00 49.91 106 GLU A CA 1
ATOM 829 C C . GLU A 1 106 ? -7.635 8.660 -10.470 1.00 49.91 106 GLU A C 1
ATOM 831 O O . GLU A 1 106 ? -8.062 8.449 -9.328 1.00 49.91 106 GLU A O 1
ATOM 836 N N . LYS A 1 107 ? -7.682 7.698 -11.391 1.00 47.66 107 LYS A N 1
ATOM 837 C CA . LYS A 1 107 ? -7.697 6.281 -11.012 1.00 47.66 107 LYS A CA 1
ATOM 838 C C . LYS A 1 107 ? -6.245 5.853 -10.823 1.00 47.66 107 LYS A C 1
ATOM 840 O O . LYS A 1 107 ? -5.439 6.109 -11.707 1.00 47.66 107 LYS A O 1
ATOM 845 N N . GLY A 1 108 ? -5.929 5.157 -9.727 1.00 54.12 108 GLY A N 1
ATOM 846 C CA . GLY A 1 108 ? -4.663 4.430 -9.629 1.00 54.12 108 GLY A CA 1
ATOM 847 C C . GLY A 1 108 ? -4.617 3.403 -10.757 1.00 54.12 108 GLY A C 1
ATOM 848 O O . GLY A 1 108 ? -5.341 2.400 -10.707 1.00 54.12 108 GLY A O 1
ATOM 849 N N . ALA A 1 109 ? -3.861 3.715 -11.807 1.00 60.97 109 ALA A N 1
ATOM 850 C CA . ALA A 1 109 ? -3.875 2.973 -13.054 1.00 60.97 109 ALA A CA 1
ATOM 851 C C . ALA A 1 109 ? -3.381 1.542 -12.807 1.00 60.97 109 ALA A C 1
ATOM 853 O O . ALA A 1 109 ? -2.434 1.339 -12.058 1.00 60.97 109 ALA A O 1
ATOM 854 N N . LEU A 1 110 ? -4.003 0.542 -13.434 1.00 71.75 110 LEU A N 1
ATOM 855 C CA . LEU A 1 110 ? -3.520 -0.850 -13.441 1.00 71.75 110 LEU A CA 1
ATOM 856 C C . LEU A 1 110 ? -3.638 -1.623 -12.109 1.00 71.75 110 LEU A C 1
ATOM 858 O O . LEU A 1 110 ? -3.195 -2.762 -12.033 1.00 71.75 110 LEU A O 1
ATOM 862 N N . ASN A 1 111 ? -4.257 -1.067 -11.058 1.00 73.06 111 ASN A N 1
ATOM 863 C CA . ASN A 1 111 ? -4.460 -1.776 -9.783 1.00 73.06 111 ASN A CA 1
ATOM 864 C C . ASN A 1 111 ? -5.152 -3.141 -9.958 1.00 73.06 111 ASN A C 1
ATOM 866 O O . ASN A 1 111 ? -6.260 -3.208 -10.487 1.00 73.06 111 ASN A O 1
ATOM 870 N N . GLY A 1 112 ? -4.531 -4.211 -9.450 1.00 69.19 112 GLY A N 1
ATOM 871 C CA . GLY A 1 112 ? -5.053 -5.579 -9.524 1.00 69.19 112 GLY A CA 1
ATOM 872 C C . GLY A 1 112 ? -4.888 -6.256 -10.887 1.00 69.19 112 GLY A C 1
ATOM 873 O O . GLY A 1 112 ? -5.394 -7.360 -11.066 1.00 69.19 112 GLY A O 1
ATOM 874 N N . GLN A 1 113 ? -4.201 -5.621 -11.839 1.00 79.44 113 GLN A N 1
ATOM 875 C CA . GLN A 1 113 ? -3.964 -6.181 -13.166 1.00 79.44 113 GLN A CA 1
ATOM 876 C C . GLN A 1 113 ? -2.632 -6.927 -13.218 1.00 79.44 113 GLN A C 1
ATOM 878 O O . GLN A 1 113 ? -1.661 -6.535 -12.565 1.00 79.44 113 GLN A O 1
ATOM 883 N N . ASN A 1 114 ? -2.585 -7.989 -14.020 1.00 87.12 114 ASN A N 1
ATOM 884 C CA . ASN A 1 114 ? -1.321 -8.581 -14.430 1.00 87.12 114 ASN A CA 1
ATOM 885 C C . ASN A 1 114 ? -0.790 -7.795 -15.626 1.00 87.12 114 ASN A C 1
ATOM 887 O O . ASN A 1 114 ? -1.505 -7.642 -16.614 1.00 87.12 114 ASN A O 1
ATOM 891 N N . ILE A 1 115 ? 0.440 -7.301 -15.528 1.00 90.19 115 ILE A N 1
ATOM 892 C CA . ILE A 1 115 ? 1.096 -6.562 -16.608 1.00 90.19 115 ILE A CA 1
ATOM 893 C C . ILE A 1 115 ? 2.492 -7.128 -16.866 1.00 90.19 115 ILE A C 1
ATOM 895 O O . ILE A 1 115 ? 3.134 -7.683 -15.967 1.00 90.19 115 ILE A O 1
ATOM 899 N N . THR A 1 116 ? 2.949 -6.950 -18.099 1.00 93.62 116 THR A N 1
ATOM 900 C CA . THR A 1 116 ? 4.335 -7.168 -18.517 1.00 93.62 116 THR A CA 1
ATOM 901 C C . THR A 1 116 ? 5.057 -5.831 -18.488 1.00 93.62 116 THR A C 1
ATOM 903 O O . THR A 1 116 ? 4.482 -4.822 -18.890 1.00 93.62 116 THR A O 1
ATOM 906 N N . VAL A 1 117 ? 6.293 -5.796 -18.000 1.00 93.19 117 VAL A N 1
ATOM 907 C CA . VAL A 1 117 ? 7.052 -4.555 -17.811 1.00 93.19 117 VAL A CA 1
ATOM 908 C C . VAL A 1 117 ? 8.515 -4.768 -18.164 1.00 93.19 117 VAL A C 1
ATOM 910 O O . VAL A 1 117 ? 9.086 -5.821 -17.872 1.00 93.19 117 VAL A O 1
ATOM 913 N N . TYR A 1 118 ? 9.125 -3.748 -18.754 1.00 94.12 118 TYR A N 1
ATOM 914 C CA . TYR A 1 118 ? 10.551 -3.697 -19.032 1.00 94.12 118 TYR A CA 1
ATOM 915 C C . TYR A 1 118 ? 11.322 -2.966 -17.930 1.00 94.12 118 TYR A C 1
ATOM 917 O O . TYR A 1 118 ? 10.891 -1.938 -17.406 1.00 94.12 118 TYR A O 1
ATOM 925 N N . ILE A 1 119 ? 12.491 -3.498 -17.591 1.00 93.81 119 ILE A N 1
ATOM 926 C CA . ILE A 1 119 ? 13.459 -2.879 -16.692 1.00 93.81 119 ILE A CA 1
ATOM 927 C C . ILE A 1 119 ? 14.743 -2.663 -17.500 1.00 93.81 119 ILE A C 1
ATOM 929 O O . ILE A 1 119 ? 15.346 -3.659 -17.918 1.00 93.81 119 ILE A O 1
ATOM 933 N N . PRO A 1 120 ? 15.179 -1.406 -17.697 1.00 90.94 120 PRO A N 1
ATOM 934 C CA . PRO A 1 120 ? 16.446 -1.100 -18.355 1.00 90.94 120 PRO A CA 1
ATOM 935 C C . PRO A 1 120 ? 17.650 -1.750 -17.649 1.00 90.94 120 PRO A C 1
ATOM 937 O O . PRO A 1 120 ? 17.537 -2.153 -16.484 1.00 90.94 120 PRO A O 1
ATOM 940 N N . PRO A 1 121 ? 18.825 -1.837 -18.300 1.00 89.62 121 PRO A N 1
ATOM 941 C CA . PRO A 1 121 ? 20.032 -2.361 -17.673 1.00 89.62 121 PRO A CA 1
ATOM 942 C C . PRO A 1 121 ? 20.341 -1.619 -16.372 1.00 89.62 121 PRO A C 1
ATOM 944 O O . PRO A 1 121 ? 20.270 -0.393 -16.303 1.00 89.62 121 PRO A O 1
ATOM 947 N N . GLY A 1 122 ? 20.701 -2.361 -15.330 1.00 87.00 122 GLY A N 1
ATOM 948 C CA . GLY A 1 122 ? 20.968 -1.776 -14.026 1.00 87.00 122 GLY A CA 1
ATOM 949 C C . GLY A 1 122 ? 21.421 -2.811 -13.000 1.00 87.00 122 GLY A C 1
ATOM 950 O O . GLY A 1 122 ? 21.685 -3.961 -13.353 1.00 87.00 122 GLY A O 1
ATOM 951 N N . PRO A 1 123 ? 21.493 -2.423 -11.714 1.00 86.81 123 PRO A N 1
ATOM 952 C CA . PRO A 1 123 ? 21.996 -3.287 -10.644 1.00 86.81 123 PRO A CA 1
ATOM 953 C C . PRO A 1 123 ? 21.036 -4.426 -10.272 1.00 86.81 123 PRO A C 1
ATOM 955 O O . PRO A 1 123 ? 21.398 -5.313 -9.503 1.00 86.81 123 PRO A O 1
ATOM 958 N N . VAL A 1 124 ? 19.802 -4.390 -10.780 1.00 90.94 124 VAL A N 1
ATOM 959 C CA . VAL A 1 124 ? 18.748 -5.346 -10.446 1.00 90.94 124 VAL A CA 1
ATOM 960 C C . VAL A 1 124 ? 18.845 -6.569 -11.348 1.00 90.94 124 VAL A C 1
ATOM 962 O O . VAL A 1 124 ? 18.868 -6.447 -12.570 1.00 90.94 124 VAL A O 1
ATOM 965 N N . SER A 1 125 ? 18.842 -7.760 -10.752 1.00 93.56 125 SER A N 1
ATOM 966 C CA . SER A 1 125 ? 18.836 -9.039 -11.466 1.00 93.56 125 SER A CA 1
ATOM 967 C C . SER A 1 125 ? 17.549 -9.830 -11.223 1.00 93.56 125 SER A C 1
ATOM 969 O O . SER A 1 125 ? 16.874 -9.654 -10.207 1.00 93.56 125 SER A O 1
ATOM 971 N N . CYS A 1 126 ? 17.225 -10.769 -12.121 1.00 94.00 126 CYS A N 1
ATOM 972 C CA . CYS A 1 126 ? 16.065 -11.646 -11.932 1.00 94.00 126 CYS A CA 1
ATOM 973 C C . CYS A 1 126 ? 16.112 -12.427 -10.618 1.00 94.00 126 CYS A C 1
ATOM 975 O O . CYS A 1 126 ? 15.079 -12.587 -9.978 1.00 94.00 126 CYS A O 1
ATOM 977 N N . GLN A 1 127 ? 17.291 -12.865 -10.173 1.00 92.31 127 GLN A N 1
ATOM 978 C CA . GLN A 1 127 ? 17.432 -13.597 -8.914 1.00 92.31 127 GLN A CA 1
ATOM 979 C C . GLN A 1 127 ? 17.018 -12.752 -7.699 1.00 92.31 127 GLN A C 1
ATOM 981 O O . GLN A 1 127 ? 16.464 -13.281 -6.737 1.00 92.31 127 GLN A O 1
ATOM 986 N N . GLN A 1 128 ? 17.246 -11.436 -7.745 1.00 91.50 128 GLN A N 1
ATOM 987 C CA . GLN A 1 128 ? 16.891 -10.526 -6.655 1.00 91.50 128 GLN A CA 1
ATOM 988 C C . GLN A 1 128 ? 15.389 -10.231 -6.586 1.00 91.50 128 GLN A C 1
ATOM 990 O O . GLN A 1 128 ? 14.888 -9.950 -5.499 1.00 91.50 128 GLN A O 1
ATOM 995 N N . ILE A 1 129 ? 14.674 -10.276 -7.716 1.00 93.56 129 ILE A N 1
ATOM 996 C CA . ILE A 1 129 ? 13.280 -9.809 -7.801 1.00 93.56 129 ILE A CA 1
ATOM 997 C C . ILE A 1 129 ? 12.260 -10.912 -8.073 1.00 93.56 129 ILE A C 1
ATOM 999 O O . ILE A 1 129 ? 11.087 -10.723 -7.765 1.00 93.56 129 ILE A O 1
ATOM 1003 N N . LEU A 1 130 ? 12.659 -12.057 -8.630 1.00 93.19 130 LEU A N 1
ATOM 1004 C CA . LEU A 1 130 ? 11.735 -13.144 -8.941 1.00 93.19 130 LEU A CA 1
ATOM 1005 C C . LEU A 1 130 ? 11.064 -13.661 -7.665 1.00 93.19 130 LEU A C 1
ATOM 1007 O O . LEU A 1 130 ? 11.720 -13.889 -6.647 1.00 93.19 130 LEU A O 1
ATOM 1011 N N . ASN A 1 131 ? 9.743 -13.844 -7.717 1.00 86.56 131 ASN A N 1
ATOM 1012 C CA . ASN A 1 131 ? 8.926 -14.206 -6.560 1.00 86.56 131 ASN A CA 1
ATOM 1013 C C . ASN A 1 131 ? 9.089 -13.231 -5.385 1.00 86.56 131 ASN A C 1
ATOM 1015 O O . ASN A 1 131 ? 8.880 -13.611 -4.229 1.00 86.56 131 ASN A O 1
ATOM 1019 N N . LYS A 1 132 ? 9.457 -11.973 -5.655 1.00 86.81 132 LYS A N 1
ATOM 1020 C CA . LYS A 1 132 ? 9.498 -10.882 -4.683 1.00 86.81 132 LYS A CA 1
ATOM 1021 C C . LYS A 1 132 ? 8.454 -9.825 -5.008 1.00 86.81 132 LYS A C 1
ATOM 1023 O O . LYS A 1 132 ? 8.006 -9.662 -6.144 1.00 86.81 132 LYS A O 1
ATOM 1028 N N . ARG A 1 133 ? 8.069 -9.090 -3.974 1.00 85.94 133 ARG A N 1
ATOM 1029 C CA . ARG A 1 133 ? 7.395 -7.814 -4.118 1.00 85.94 133 ARG A CA 1
ATOM 1030 C C . ARG A 1 133 ? 8.431 -6.714 -4.237 1.00 85.94 133 ARG A C 1
ATOM 1032 O O . ARG A 1 133 ? 9.345 -6.634 -3.416 1.00 85.94 133 ARG A O 1
ATOM 1039 N N . ILE A 1 134 ? 8.224 -5.834 -5.200 1.00 88.69 134 ILE A N 1
ATOM 1040 C CA . ILE A 1 134 ? 9.049 -4.653 -5.409 1.00 88.69 134 ILE A CA 1
ATOM 1041 C C . ILE A 1 134 ? 8.214 -3.378 -5.284 1.00 88.69 134 ILE A C 1
ATOM 1043 O O . ILE A 1 134 ? 7.025 -3.369 -5.608 1.00 88.69 134 ILE A O 1
ATOM 1047 N N . LYS A 1 135 ? 8.850 -2.308 -4.810 1.00 85.94 135 LYS A N 1
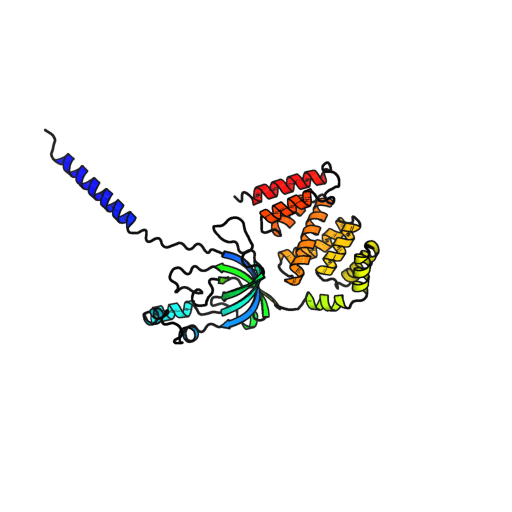ATOM 1048 C CA . LYS A 1 135 ? 8.413 -0.921 -4.985 1.00 85.94 135 LYS A CA 1
ATOM 1049 C C . LYS A 1 135 ? 9.160 -0.351 -6.181 1.00 85.94 135 LYS A C 1
ATOM 1051 O O . LYS A 1 135 ? 10.355 -0.596 -6.316 1.00 85.94 135 LYS A O 1
ATOM 1056 N N . THR A 1 136 ? 8.473 0.384 -7.040 1.00 90.38 136 THR A N 1
ATOM 1057 C CA . THR A 1 136 ? 9.055 0.920 -8.274 1.00 90.38 136 THR A CA 1
ATOM 1058 C C . THR A 1 136 ? 8.326 2.184 -8.714 1.00 90.38 136 THR A C 1
ATOM 1060 O O . THR A 1 136 ? 7.225 2.466 -8.240 1.00 90.38 136 THR A O 1
ATOM 1063 N N . LEU A 1 137 ? 8.949 2.950 -9.603 1.00 87.94 137 LEU A N 1
ATOM 1064 C CA . LEU A 1 137 ? 8.316 4.003 -10.378 1.00 87.94 137 LEU A CA 1
ATOM 1065 C C . LEU A 1 137 ? 7.965 3.440 -11.760 1.00 87.94 137 LEU A C 1
ATOM 1067 O O . LEU A 1 137 ? 8.868 3.057 -12.502 1.00 87.94 137 LEU A O 1
ATOM 1071 N N . LEU A 1 138 ? 6.676 3.407 -12.092 1.00 88.56 138 LEU A N 1
ATOM 1072 C CA . LEU A 1 138 ? 6.205 3.121 -13.441 1.00 88.56 138 LEU A CA 1
ATOM 1073 C C . LEU A 1 138 ? 6.248 4.382 -14.294 1.00 88.56 138 LEU A C 1
ATOM 1075 O O . LEU A 1 138 ? 5.870 5.461 -13.830 1.00 88.56 138 LEU A O 1
ATOM 1079 N N . ASP A 1 139 ? 6.663 4.195 -15.537 1.00 87.50 139 ASP A N 1
ATOM 1080 C CA . ASP A 1 139 ? 6.620 5.169 -16.615 1.00 87.50 139 ASP A CA 1
ATOM 1081 C C . ASP A 1 139 ? 6.114 4.462 -17.880 1.00 87.50 139 ASP A C 1
ATOM 1083 O O . ASP A 1 139 ? 6.618 3.393 -18.228 1.00 87.50 139 ASP A O 1
ATOM 1087 N N . GLU A 1 140 ? 5.100 5.011 -18.538 1.00 83.81 140 GLU A N 1
ATOM 1088 C CA . GLU A 1 140 ? 4.632 4.524 -19.832 1.00 83.81 140 GLU A CA 1
ATOM 1089 C C . GLU A 1 140 ? 5.448 5.182 -20.942 1.00 83.81 140 GLU A C 1
ATOM 1091 O O . GLU A 1 140 ? 5.408 6.395 -21.140 1.00 83.81 140 GLU A O 1
ATOM 1096 N N . ALA A 1 141 ? 6.223 4.363 -21.643 1.00 79.81 141 ALA A N 1
ATOM 1097 C CA . ALA A 1 141 ? 6.944 4.766 -22.827 1.00 79.81 141 ALA A CA 1
ATOM 1098 C C . ALA A 1 141 ? 5.976 4.975 -23.988 1.00 79.81 141 ALA A C 1
ATOM 1100 O O . ALA A 1 141 ? 4.994 4.252 -24.177 1.00 79.81 141 ALA A O 1
ATOM 1101 N N . CYS A 1 142 ? 6.312 5.977 -24.777 1.00 72.38 142 CYS A N 1
ATOM 1102 C CA . CYS A 1 142 ? 5.642 6.295 -26.010 1.00 72.38 142 CYS A CA 1
ATOM 1103 C C . CYS A 1 142 ? 6.176 5.417 -27.125 1.00 72.38 142 CYS A C 1
ATOM 1105 O O . CYS A 1 142 ? 7.357 5.112 -27.154 1.00 72.38 142 CYS A O 1
ATOM 1107 N N . CYS A 1 143 ? 5.287 4.970 -28.003 1.00 71.69 143 CYS A N 1
ATOM 1108 C CA . CYS A 1 143 ? 5.628 4.038 -29.074 1.00 71.69 143 CYS A CA 1
ATOM 1109 C C . CYS A 1 143 ? 5.402 4.656 -30.454 1.00 71.69 143 CYS A C 1
ATOM 1111 O O . CYS A 1 143 ? 5.132 3.935 -31.417 1.00 71.69 143 CYS A O 1
ATOM 1113 N N . GLU A 1 144 ? 5.458 5.984 -30.554 1.00 59.81 144 GLU A N 1
ATOM 1114 C CA . GLU A 1 144 ? 5.290 6.688 -31.822 1.00 59.81 144 GLU A CA 1
ATOM 1115 C C . GLU A 1 144 ? 6.493 6.371 -32.721 1.00 59.81 144 GLU A C 1
ATOM 1117 O O . GLU A 1 144 ? 7.595 6.853 -32.506 1.00 59.81 144 GLU A O 1
ATOM 1122 N N . GLY A 1 145 ? 6.298 5.471 -33.690 1.00 58.00 145 GLY A N 1
ATOM 1123 C CA . GLY A 1 145 ? 7.367 4.947 -34.553 1.00 58.00 145 GLY A CA 1
ATOM 1124 C C . GLY A 1 145 ? 7.764 3.492 -34.276 1.00 58.00 145 GLY A C 1
ATOM 1125 O O . GLY A 1 145 ? 8.533 2.917 -35.039 1.00 58.00 145 GLY A O 1
ATOM 1126 N N . GLY A 1 146 ? 7.219 2.859 -33.230 1.00 57.97 146 GLY A N 1
ATOM 1127 C CA . GLY A 1 146 ? 7.247 1.404 -33.016 1.00 57.97 146 GLY A CA 1
ATOM 1128 C C . GLY A 1 146 ? 8.601 0.765 -32.675 1.00 57.97 146 GLY A C 1
ATOM 1129 O O . GLY A 1 146 ? 8.614 -0.398 -32.283 1.00 57.97 146 GLY A O 1
ATOM 1130 N N . GLY A 1 147 ? 9.721 1.487 -32.788 1.00 61.25 147 GLY A N 1
ATOM 1131 C CA . GLY A 1 147 ? 11.075 0.960 -32.576 1.00 61.25 147 GLY A CA 1
ATOM 1132 C C . GLY A 1 147 ? 11.641 1.118 -31.160 1.00 61.25 147 GLY A C 1
ATOM 1133 O O . GLY A 1 147 ? 12.659 0.508 -30.847 1.00 61.25 147 GLY A O 1
ATOM 1134 N N . GLU A 1 148 ? 11.010 1.893 -30.283 1.00 71.62 148 GLU A N 1
ATOM 1135 C CA . GLU A 1 148 ? 11.575 2.271 -28.979 1.00 71.62 148 GLU A CA 1
ATOM 1136 C C . GLU A 1 148 ? 11.305 1.224 -27.893 1.00 71.62 148 GLU A C 1
ATOM 1138 O O . GLU A 1 148 ? 10.231 0.623 -27.837 1.00 71.62 148 GLU A O 1
ATOM 1143 N N . ALA A 1 149 ? 12.271 0.984 -27.001 1.00 68.12 149 ALA A N 1
ATOM 1144 C CA . ALA A 1 149 ? 12.051 0.074 -25.883 1.00 68.12 149 ALA A CA 1
ATOM 1145 C C . ALA A 1 149 ? 11.013 0.673 -24.906 1.00 68.12 149 ALA A C 1
ATOM 1147 O O . ALA A 1 149 ? 11.176 1.818 -24.483 1.00 68.12 149 ALA A O 1
ATOM 1148 N N . PRO A 1 150 ? 9.979 -0.081 -24.488 1.00 77.94 150 PRO A N 1
ATOM 1149 C CA . PRO A 1 150 ? 9.825 -1.527 -24.631 1.00 77.94 150 PRO A CA 1
ATOM 1150 C C . PRO A 1 150 ? 8.779 -1.974 -25.663 1.00 77.94 150 PRO A C 1
ATOM 1152 O O . PRO A 1 150 ? 8.318 -3.110 -25.597 1.00 77.94 150 PRO A O 1
ATOM 1155 N N . CYS A 1 151 ? 8.410 -1.126 -26.619 1.00 80.44 151 CYS A N 1
ATOM 1156 C CA . CYS A 1 151 ? 7.245 -1.295 -27.489 1.00 80.44 151 CYS A CA 1
ATOM 1157 C C . CYS A 1 151 ? 7.246 -2.612 -28.281 1.00 80.44 151 CYS A C 1
ATOM 1159 O O . CYS A 1 151 ? 6.210 -3.265 -28.411 1.00 80.44 151 CYS A O 1
ATOM 1161 N N . LEU A 1 152 ? 8.419 -3.069 -28.735 1.00 79.31 152 LEU A N 1
ATOM 1162 C CA . LEU A 1 152 ? 8.566 -4.351 -29.439 1.00 79.31 152 LEU A CA 1
ATOM 1163 C C . LEU A 1 152 ? 8.505 -5.588 -28.527 1.00 79.31 152 LEU A C 1
ATOM 1165 O O . LEU A 1 152 ? 8.546 -6.719 -29.007 1.00 79.31 152 LEU A O 1
ATOM 1169 N N . LEU A 1 153 ? 8.396 -5.394 -27.212 1.00 78.62 153 LEU A N 1
ATOM 1170 C CA . LEU A 1 153 ? 8.288 -6.444 -26.196 1.00 78.62 153 LEU A CA 1
ATOM 1171 C C . LEU A 1 153 ? 6.838 -6.648 -25.725 1.00 78.62 153 LEU A C 1
ATOM 1173 O O . LEU A 1 153 ? 6.616 -7.194 -24.643 1.00 78.62 153 LEU A O 1
ATOM 1177 N N . ASN A 1 154 ? 5.851 -6.202 -26.516 1.00 79.31 154 ASN A N 1
ATOM 1178 C CA . ASN A 1 154 ? 4.419 -6.236 -26.185 1.00 79.31 154 ASN A CA 1
ATOM 1179 C C . ASN A 1 154 ? 4.078 -5.537 -24.856 1.00 79.31 154 ASN A C 1
ATOM 1181 O O . ASN A 1 154 ? 3.152 -5.933 -24.147 1.00 79.31 154 ASN A O 1
ATOM 1185 N N . THR A 1 155 ? 4.832 -4.500 -24.500 1.00 85.00 155 THR A N 1
ATOM 1186 C CA . THR A 1 155 ? 4.526 -3.635 -23.362 1.00 85.00 155 THR A CA 1
ATOM 1187 C C . THR A 1 155 ? 4.947 -2.207 -23.663 1.00 85.00 155 THR A C 1
ATOM 1189 O O . THR A 1 155 ? 5.881 -1.974 -24.421 1.00 85.00 155 THR A O 1
ATOM 1192 N N . THR A 1 156 ? 4.255 -1.251 -23.058 1.00 86.25 156 THR A N 1
ATOM 1193 C CA . THR A 1 156 ? 4.630 0.167 -23.035 1.00 86.25 156 THR A CA 1
ATOM 1194 C C . THR A 1 156 ? 5.202 0.560 -21.672 1.00 86.25 156 THR A C 1
ATOM 1196 O O . THR A 1 156 ? 5.634 1.684 -21.470 1.00 86.25 156 THR A O 1
ATOM 1199 N N . TYR A 1 157 ? 5.235 -0.360 -20.706 1.00 90.00 157 TYR A N 1
ATOM 1200 C CA . TYR A 1 157 ? 5.566 -0.058 -19.320 1.00 90.00 157 TYR A CA 1
ATOM 1201 C C . TYR A 1 157 ? 7.049 -0.241 -19.020 1.00 90.00 157 TYR A C 1
ATOM 1203 O O . TYR A 1 157 ? 7.628 -1.302 -19.271 1.00 90.00 157 TYR A O 1
ATOM 1211 N N . VAL A 1 158 ? 7.630 0.773 -18.383 1.00 91.06 158 VAL A N 1
ATOM 1212 C CA . VAL A 1 158 ? 9.016 0.795 -17.917 1.00 9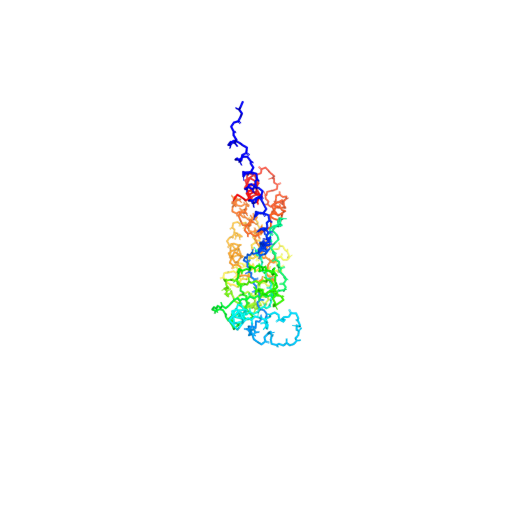1.06 158 VAL A CA 1
ATOM 1213 C C . VAL A 1 158 ? 9.047 0.985 -16.404 1.00 91.06 158 VAL A C 1
ATOM 1215 O O . VAL A 1 158 ? 8.455 1.921 -15.866 1.00 91.06 158 VAL A O 1
ATOM 1218 N N . PHE A 1 159 ? 9.773 0.119 -15.699 1.00 92.88 159 PHE A N 1
ATOM 1219 C CA . PHE A 1 159 ? 10.035 0.272 -14.269 1.00 92.88 159 PHE A CA 1
ATOM 1220 C C . PHE A 1 159 ? 11.403 0.892 -14.008 1.00 92.88 159 PHE A C 1
ATOM 1222 O O . PHE A 1 159 ? 12.434 0.445 -14.509 1.00 92.88 159 PHE A O 1
ATOM 1229 N N . LYS A 1 160 ? 11.398 1.909 -13.146 1.00 90.31 160 LYS A N 1
ATOM 1230 C CA . LYS A 1 160 ? 12.570 2.630 -12.642 1.00 90.31 160 LYS A CA 1
ATOM 1231 C C . LYS A 1 160 ? 12.609 2.533 -11.110 1.00 90.31 160 LYS A C 1
ATOM 1233 O O . LYS A 1 160 ? 11.602 2.209 -10.473 1.00 90.31 160 LYS A O 1
ATOM 1238 N N . ASN A 1 161 ? 13.762 2.816 -10.500 1.00 89.50 161 ASN A N 1
ATOM 1239 C CA . ASN A 1 161 ? 13.940 2.907 -9.038 1.00 89.50 161 ASN A CA 1
ATOM 1240 C C . ASN A 1 161 ? 13.365 1.710 -8.260 1.00 89.50 161 ASN A C 1
ATOM 1242 O O . ASN A 1 161 ? 12.508 1.858 -7.388 1.00 89.50 161 ASN A O 1
ATOM 1246 N N . ILE A 1 162 ? 13.802 0.506 -8.618 1.00 91.31 162 ILE A N 1
ATOM 1247 C CA . ILE A 1 162 ? 13.284 -0.733 -8.039 1.00 91.31 162 ILE A CA 1
ATOM 1248 C C . ILE A 1 162 ? 13.891 -0.958 -6.653 1.00 91.31 162 ILE A C 1
ATOM 1250 O O . ILE A 1 162 ? 15.103 -0.904 -6.468 1.00 91.31 162 ILE A O 1
ATOM 1254 N N . SER A 1 163 ? 13.045 -1.263 -5.676 1.00 88.94 163 SER A N 1
ATOM 1255 C CA . SER A 1 163 ? 13.446 -1.665 -4.327 1.00 88.94 163 SER A CA 1
ATOM 1256 C C . SER A 1 163 ? 12.695 -2.926 -3.917 1.00 88.94 163 SER A C 1
ATOM 1258 O O . SER A 1 163 ? 11.468 -2.981 -4.009 1.00 88.94 163 SER A O 1
ATOM 1260 N N . VAL A 1 164 ? 13.414 -3.947 -3.451 1.00 87.62 164 VAL A N 1
ATOM 1261 C CA . VAL A 1 164 ? 12.811 -5.208 -3.000 1.00 87.62 164 VAL A CA 1
ATOM 1262 C C . VAL A 1 164 ? 12.203 -5.021 -1.613 1.00 87.62 164 VAL A C 1
ATOM 1264 O O . VAL A 1 164 ? 12.895 -4.658 -0.669 1.00 87.62 164 VAL A O 1
ATOM 1267 N N . LEU A 1 165 ? 10.905 -5.293 -1.485 1.00 76.44 165 LEU A N 1
ATOM 1268 C CA . LEU A 1 165 ? 10.177 -5.203 -0.216 1.00 76.44 165 LEU A CA 1
ATOM 1269 C C . LEU A 1 165 ? 10.164 -6.532 0.555 1.00 76.44 165 LEU A C 1
ATOM 1271 O O . LEU A 1 165 ? 9.964 -6.544 1.767 1.00 76.44 165 LEU A O 1
ATOM 1275 N N . GLY A 1 166 ? 10.336 -7.661 -0.137 1.00 74.00 166 GLY A N 1
ATOM 1276 C CA . GLY A 1 166 ? 10.273 -9.006 0.444 1.00 74.00 166 GLY A CA 1
ATOM 1277 C C . GLY A 1 166 ? 9.693 -10.027 -0.537 1.00 74.00 166 GLY A C 1
ATOM 1278 O O . GLY A 1 166 ? 9.539 -9.709 -1.712 1.00 74.00 166 GLY A O 1
ATOM 1279 N N . PRO A 1 167 ? 9.382 -11.265 -0.118 1.00 74.81 167 PRO A N 1
ATOM 1280 C CA . PRO A 1 167 ? 8.769 -12.262 -1.002 1.00 74.81 167 PRO A CA 1
ATOM 1281 C C . PRO A 1 167 ? 7.397 -11.814 -1.549 1.00 74.81 167 PRO A C 1
ATOM 1283 O O . PRO A 1 167 ? 6.683 -11.065 -0.895 1.00 74.81 167 PRO A O 1
ATOM 1286 N N . ALA A 1 168 ? 7.019 -12.255 -2.753 1.00 66.88 168 ALA A N 1
ATOM 1287 C CA . ALA A 1 168 ? 5.733 -11.964 -3.404 1.00 66.88 168 ALA A CA 1
ATOM 1288 C C . ALA A 1 168 ? 4.583 -12.742 -2.750 1.00 66.88 168 ALA A C 1
ATOM 1290 O O . ALA A 1 168 ? 3.453 -12.246 -2.674 1.00 66.88 168 ALA A O 1
ATOM 1291 N N . GLN A 1 169 ? 4.906 -13.941 -2.252 1.00 57.28 169 GLN A N 1
ATOM 1292 C CA . GLN A 1 169 ? 4.091 -14.752 -1.361 1.00 57.28 169 GLN A CA 1
ATOM 1293 C C . GLN A 1 169 ? 4.923 -15.112 -0.116 1.00 57.28 169 GLN A C 1
ATOM 1295 O O . GLN A 1 169 ? 5.878 -15.874 -0.199 1.00 57.28 169 GLN A O 1
ATOM 1300 N N . GLY A 1 170 ? 4.557 -14.573 1.051 1.00 42.66 170 GLY A N 1
ATOM 1301 C CA . GLY A 1 170 ? 4.996 -15.100 2.351 1.00 42.66 170 GLY A CA 1
ATOM 1302 C C . GLY A 1 170 ? 6.121 -14.346 3.070 1.00 42.66 170 GLY A C 1
ATOM 1303 O O . GLY A 1 170 ? 6.953 -13.674 2.480 1.00 42.66 170 GLY A O 1
ATOM 1304 N N . GLY A 1 171 ? 6.113 -14.446 4.402 1.00 37.50 171 GLY A N 1
ATOM 1305 C CA . GLY A 1 171 ? 7.110 -13.859 5.296 1.00 37.50 171 GLY A CA 1
ATOM 1306 C C . GLY A 1 171 ? 6.490 -13.405 6.615 1.00 37.50 171 GLY A C 1
ATOM 1307 O O . GLY A 1 171 ? 5.991 -14.216 7.390 1.00 37.50 171 GLY A O 1
ATOM 1308 N N . ALA A 1 172 ? 6.455 -12.100 6.875 1.00 42.69 172 ALA A N 1
ATOM 1309 C CA . ALA A 1 172 ? 6.084 -11.590 8.198 1.00 42.69 172 ALA A CA 1
ATOM 1310 C C . ALA A 1 172 ? 4.568 -11.590 8.502 1.00 42.69 172 ALA A C 1
ATOM 1312 O O . ALA A 1 172 ? 4.180 -11.671 9.665 1.00 42.69 172 ALA A O 1
ATOM 1313 N N . GLY A 1 173 ? 3.703 -11.510 7.481 1.00 45.84 173 GLY A N 1
ATOM 1314 C CA . GLY A 1 173 ? 2.242 -11.475 7.656 1.00 45.84 173 GLY A CA 1
ATOM 1315 C C . GLY A 1 173 ? 1.587 -12.855 7.620 1.00 45.84 173 GLY A C 1
ATOM 1316 O O . GLY A 1 173 ? 0.781 -13.166 8.488 1.00 45.84 173 GLY A O 1
ATOM 1317 N N . ASN A 1 174 ? 1.965 -13.710 6.660 1.00 55.75 174 ASN A N 1
ATOM 1318 C CA . ASN A 1 174 ? 1.312 -15.009 6.459 1.00 55.75 174 ASN A CA 1
ATOM 1319 C C . ASN A 1 174 ? 1.757 -16.071 7.479 1.00 55.75 174 ASN A C 1
ATOM 1321 O O . ASN A 1 174 ? 0.924 -16.815 7.969 1.00 55.75 174 ASN A O 1
ATOM 1325 N N . ALA A 1 175 ? 3.031 -16.101 7.892 1.00 59.22 175 ALA A N 1
ATOM 1326 C CA . ALA A 1 175 ? 3.467 -17.009 8.959 1.00 59.22 175 ALA A CA 1
ATOM 1327 C C . ALA A 1 175 ? 2.841 -16.629 10.313 1.00 59.22 175 ALA A C 1
ATOM 1329 O O . ALA A 1 175 ? 2.342 -17.497 11.028 1.00 59.22 175 ALA A O 1
ATOM 1330 N N . LYS A 1 176 ? 2.790 -15.325 10.639 1.00 65.56 176 LYS A N 1
ATOM 1331 C CA . LYS A 1 176 ? 2.051 -14.833 11.813 1.00 65.56 176 LYS A CA 1
ATOM 1332 C C . LYS A 1 176 ? 0.560 -15.140 11.700 1.00 65.56 176 LYS A C 1
ATOM 1334 O O . LYS A 1 176 ? -0.014 -15.613 12.670 1.00 65.56 176 LYS A O 1
ATOM 1339 N N . ARG A 1 177 ? -0.051 -14.949 10.526 1.00 72.75 177 ARG A N 1
ATOM 1340 C CA . ARG A 1 177 ? -1.465 -15.260 10.279 1.00 72.75 177 ARG A CA 1
ATOM 1341 C C . ARG A 1 177 ? -1.774 -16.747 10.391 1.00 72.75 177 ARG A C 1
ATOM 1343 O O . ARG A 1 177 ? -2.766 -17.081 11.018 1.00 72.75 177 ARG A O 1
ATOM 1350 N N . MET A 1 178 ? -0.946 -17.630 9.840 1.00 72.38 178 MET A N 1
ATOM 1351 C CA . MET A 1 178 ? -1.126 -19.079 9.972 1.00 72.38 178 MET A CA 1
ATOM 1352 C C . MET A 1 178 ? -0.978 -19.518 11.432 1.00 72.38 178 MET A C 1
ATOM 1354 O O . MET A 1 178 ? -1.821 -20.260 11.927 1.00 72.38 178 MET A O 1
ATOM 1358 N N . LYS A 1 179 ? 0.010 -18.977 12.163 1.00 79.50 179 LYS A N 1
ATOM 1359 C CA . LYS A 1 179 ? 0.151 -19.206 13.613 1.00 79.50 179 LYS A CA 1
ATOM 1360 C C . LYS A 1 179 ? -1.044 -18.667 14.411 1.00 79.50 179 LYS A C 1
ATOM 1362 O O . LYS A 1 179 ? -1.520 -19.335 15.320 1.00 79.50 179 LYS A O 1
ATOM 1367 N N . LEU A 1 180 ? -1.552 -17.483 14.066 1.00 83.00 180 LEU A N 1
ATOM 1368 C CA . LEU A 1 180 ? -2.751 -16.890 14.670 1.00 83.00 180 LEU A CA 1
ATOM 1369 C C . LEU A 1 180 ? -4.018 -17.686 14.353 1.00 83.00 180 LEU A C 1
ATOM 1371 O O . LEU A 1 180 ? -4.871 -17.822 15.222 1.00 83.00 180 LEU A O 1
ATOM 1375 N N . ALA A 1 181 ? -4.151 -18.215 13.136 1.00 81.62 181 ALA A N 1
ATOM 1376 C CA . ALA A 1 181 ? -5.345 -18.927 12.689 1.00 81.62 181 ALA A CA 1
ATOM 1377 C C . ALA A 1 181 ? -5.617 -20.195 13.512 1.00 81.62 181 ALA A C 1
ATOM 1379 O O . ALA A 1 181 ? -6.776 -20.547 13.704 1.00 81.62 181 ALA A O 1
ATOM 1380 N N . VAL A 1 182 ? -4.568 -20.834 14.039 1.00 87.62 182 VAL A N 1
ATOM 1381 C CA . VAL A 1 182 ? -4.671 -22.000 14.936 1.00 87.62 182 VAL A CA 1
ATOM 1382 C C . VAL A 1 182 ? -4.549 -21.636 16.423 1.00 87.62 182 VAL A C 1
ATOM 1384 O O . VAL A 1 182 ? -4.687 -22.497 17.291 1.00 87.62 182 VAL A O 1
ATOM 1387 N N . ASN A 1 183 ? -4.295 -20.367 16.754 1.00 93.31 183 ASN A N 1
ATOM 1388 C CA . ASN A 1 183 ? -4.139 -19.929 18.136 1.00 93.31 183 ASN A CA 1
ATOM 1389 C C . ASN A 1 183 ? -5.505 -19.904 18.850 1.00 93.31 183 ASN A C 1
ATOM 1391 O O . ASN A 1 183 ? -6.404 -19.144 18.482 1.00 93.31 183 ASN A O 1
ATOM 1395 N N . LYS A 1 184 ? -5.645 -20.707 19.914 1.00 95.50 184 LYS A N 1
ATOM 1396 C CA . LYS A 1 184 ? -6.898 -20.842 20.680 1.00 95.50 184 LYS A CA 1
ATOM 1397 C C . LYS A 1 184 ? -7.401 -19.506 21.243 1.00 95.50 184 LYS A C 1
ATOM 1399 O O . LYS A 1 184 ? -8.600 -19.237 21.179 1.00 95.50 184 LYS A O 1
ATOM 1404 N N . THR A 1 185 ? -6.506 -18.650 21.736 1.00 95.62 185 THR A N 1
ATOM 1405 C CA . THR A 1 185 ? -6.847 -17.315 22.258 1.00 95.62 185 THR A CA 1
ATOM 1406 C C . THR A 1 185 ? -7.398 -16.418 21.154 1.00 95.62 185 THR A C 1
ATOM 1408 O O . THR A 1 185 ? -8.415 -15.758 21.353 1.00 95.62 185 THR A O 1
ATOM 1411 N N . PHE A 1 186 ? -6.794 -16.440 19.963 1.00 95.69 186 PHE A N 1
ATOM 1412 C CA . PHE A 1 186 ? -7.269 -15.656 18.819 1.00 95.69 186 PHE A CA 1
ATOM 1413 C C . PHE A 1 186 ? -8.632 -16.133 18.311 1.00 95.69 186 PHE A C 1
ATOM 1415 O O . PHE A 1 186 ? -9.512 -15.317 18.029 1.00 95.69 186 PHE A O 1
ATOM 1422 N N . LEU A 1 187 ? -8.842 -17.450 18.235 1.00 95.69 187 LEU A N 1
ATOM 1423 C CA . LEU A 1 187 ? -10.138 -18.030 17.875 1.00 95.69 187 LEU A CA 1
ATOM 1424 C C . LEU A 1 187 ? -11.224 -17.652 18.891 1.00 95.69 187 LEU A C 1
ATOM 1426 O O . LEU A 1 187 ? -12.319 -17.244 18.496 1.00 95.69 187 LEU A O 1
ATOM 1430 N N . LYS A 1 188 ? -10.907 -17.706 20.191 1.00 97.38 188 LYS A N 1
ATOM 1431 C CA . LYS A 1 188 ? -11.812 -17.273 21.263 1.00 97.38 188 LYS A CA 1
ATOM 1432 C C . LYS A 1 188 ? -12.127 -15.775 21.167 1.00 97.38 188 LYS A C 1
ATOM 1434 O O . LYS A 1 188 ? -13.300 -15.412 21.210 1.00 97.38 188 LYS A O 1
ATOM 1439 N N . ALA A 1 189 ? -11.123 -14.925 20.939 1.00 96.75 189 ALA A N 1
ATOM 1440 C CA . ALA A 1 189 ? -11.307 -13.485 20.736 1.00 96.75 189 ALA A CA 1
ATOM 1441 C C . ALA A 1 189 ? -12.237 -13.188 19.547 1.00 96.75 189 ALA A C 1
ATOM 1443 O O . ALA A 1 189 ? -13.190 -12.423 19.680 1.00 96.75 189 ALA A O 1
ATOM 1444 N N . ASN A 1 190 ? -12.032 -13.862 18.408 1.00 95.50 190 ASN A N 1
ATOM 1445 C CA . ASN A 1 190 ? -12.898 -13.729 17.233 1.00 95.50 190 ASN A CA 1
ATOM 1446 C C . ASN A 1 190 ? -14.341 -14.182 17.512 1.00 95.50 190 ASN A C 1
ATOM 1448 O O . ASN A 1 190 ? -15.279 -13.595 16.975 1.00 95.50 190 ASN A O 1
ATOM 1452 N N . ASN A 1 191 ? -14.540 -15.224 18.324 1.00 96.94 191 ASN A N 1
ATOM 1453 C CA . ASN A 1 191 ? -15.879 -15.681 18.700 1.00 96.94 191 ASN A CA 1
ATOM 1454 C C . ASN A 1 191 ? -16.599 -14.660 19.592 1.00 96.94 191 ASN A C 1
ATOM 1456 O O . ASN A 1 191 ? -17.764 -14.364 19.329 1.00 96.94 191 ASN A O 1
ATOM 1460 N N . HIS A 1 192 ? -15.912 -14.071 20.576 1.00 97.94 192 HIS A N 1
ATOM 1461 C CA . HIS A 1 192 ? -16.460 -12.962 21.367 1.00 97.94 192 HIS A CA 1
ATOM 1462 C C . HIS A 1 192 ? -16.791 -11.755 20.483 1.00 97.94 192 HIS A C 1
ATOM 1464 O O . HIS A 1 192 ? -17.898 -11.222 20.557 1.00 97.94 192 HIS A O 1
ATOM 1470 N N . LEU A 1 193 ? -15.895 -11.398 19.556 1.00 94.81 193 LEU A N 1
ATOM 1471 C CA . LEU A 1 193 ? -16.131 -10.323 18.594 1.00 94.81 193 LEU A CA 1
ATOM 1472 C C . LEU A 1 193 ? -17.397 -10.566 17.752 1.00 94.81 193 LEU A C 1
ATOM 1474 O O . LEU A 1 193 ? -18.230 -9.671 17.624 1.00 94.81 193 LEU A O 1
ATOM 1478 N N . LYS A 1 194 ? -17.582 -11.781 17.212 1.00 94.88 194 LYS A N 1
ATOM 1479 C CA . LYS A 1 194 ? -18.790 -12.160 16.447 1.00 94.88 194 LYS A CA 1
ATOM 1480 C C . LYS A 1 194 ? -20.068 -12.054 17.281 1.00 94.88 194 LYS A C 1
ATOM 1482 O O . LYS A 1 194 ? -21.108 -11.675 16.754 1.00 94.88 194 LYS A O 1
ATOM 1487 N N . ARG A 1 195 ? -19.981 -12.365 18.576 1.00 96.81 195 ARG A N 1
ATOM 1488 C CA . ARG A 1 195 ? -21.081 -12.256 19.546 1.00 96.81 195 ARG A CA 1
ATOM 1489 C C . ARG A 1 195 ? -21.263 -10.839 20.102 1.00 96.81 195 ARG A C 1
ATOM 1491 O O . ARG A 1 195 ? -22.081 -10.657 20.995 1.00 96.81 195 ARG A O 1
ATOM 1498 N N . LYS A 1 196 ? -20.524 -9.843 19.591 1.00 95.06 196 LYS A N 1
ATOM 1499 C CA . LYS A 1 196 ? -20.521 -8.446 20.072 1.00 95.06 196 LYS A CA 1
ATOM 1500 C C . LYS A 1 196 ? -20.122 -8.298 21.552 1.00 95.06 196 LYS A C 1
ATOM 1502 O O . LYS A 1 196 ? -20.409 -7.286 22.179 1.00 95.06 196 LYS A O 1
ATOM 1507 N N . GLN A 1 197 ? -19.419 -9.288 22.095 1.00 97.62 197 GLN A N 1
ATOM 1508 C CA . GLN A 1 197 ? -18.837 -9.283 23.439 1.00 97.62 197 GLN A CA 1
ATOM 1509 C C . GLN A 1 197 ? -17.486 -8.557 23.384 1.00 97.62 197 GLN A C 1
ATOM 1511 O O . GLN A 1 197 ? -16.416 -9.168 23.346 1.00 97.62 197 GLN A O 1
ATOM 1516 N N . PHE A 1 198 ? -17.542 -7.232 23.217 1.00 95.81 198 PHE A N 1
ATOM 1517 C CA . PHE A 1 198 ? -16.363 -6.431 22.879 1.00 95.81 198 PHE A CA 1
ATOM 1518 C C . PHE A 1 198 ? -15.355 -6.328 24.026 1.00 95.81 198 PHE A C 1
ATOM 1520 O O . PHE A 1 198 ? -14.158 -6.289 23.756 1.00 95.81 198 PHE A O 1
ATOM 1527 N N . SER A 1 199 ? -15.810 -6.321 25.283 1.00 97.75 199 SER A N 1
ATOM 1528 C CA . SER A 1 199 ? -14.929 -6.248 26.457 1.00 97.75 199 SER A CA 1
ATOM 1529 C C . SER A 1 199 ? -14.027 -7.485 26.545 1.00 97.75 199 SER A C 1
ATOM 1531 O O . SER A 1 199 ? -12.802 -7.386 26.614 1.00 97.75 199 SER A O 1
ATOM 1533 N N . GLU A 1 200 ? -14.622 -8.667 26.406 1.00 98.06 200 GLU A N 1
ATOM 1534 C CA . GLU A 1 200 ? -13.937 -9.957 26.423 1.00 98.06 200 GLU A CA 1
ATOM 1535 C C . GLU A 1 200 ? -13.019 -10.123 25.209 1.00 98.06 200 GLU A C 1
ATOM 1537 O O . GLU A 1 200 ? -11.902 -10.633 25.331 1.00 98.06 200 GLU A O 1
ATOM 1542 N N . ALA A 1 201 ? -13.459 -9.654 24.036 1.00 97.50 201 ALA A N 1
ATOM 1543 C CA . ALA A 1 201 ? -12.626 -9.633 22.840 1.00 97.50 201 ALA A CA 1
ATOM 1544 C C . ALA A 1 201 ? -11.379 -8.750 23.031 1.00 97.50 201 ALA A C 1
ATOM 1546 O O . ALA A 1 201 ? -10.279 -9.189 22.690 1.00 97.50 201 ALA A O 1
ATOM 1547 N N . VAL A 1 202 ? -11.523 -7.545 23.607 1.00 98.06 202 VAL A N 1
ATOM 1548 C CA . VAL A 1 202 ? -10.396 -6.638 23.896 1.00 98.06 202 VAL A CA 1
ATOM 1549 C C . VAL A 1 202 ? -9.376 -7.308 24.808 1.00 98.06 202 VAL A C 1
ATOM 1551 O O . VAL A 1 202 ? -8.198 -7.317 24.457 1.00 98.06 202 VAL A O 1
ATOM 1554 N N . THR A 1 203 ? -9.803 -7.918 25.917 1.00 98.06 203 THR A N 1
ATOM 1555 C CA . THR A 1 203 ? -8.885 -8.585 26.857 1.00 98.06 203 THR A CA 1
ATOM 1556 C C . THR A 1 203 ? -8.025 -9.640 26.156 1.00 98.06 203 THR A C 1
ATOM 1558 O O . THR A 1 203 ? -6.803 -9.659 26.306 1.00 98.06 203 THR A O 1
ATOM 1561 N N . LEU A 1 204 ? -8.641 -10.489 25.328 1.00 98.00 204 LEU A N 1
ATOM 1562 C CA . LEU A 1 204 ? -7.926 -11.556 24.622 1.00 98.00 204 LEU A CA 1
ATOM 1563 C C . LEU A 1 204 ? -7.025 -11.021 23.499 1.00 98.00 204 LEU A C 1
ATOM 1565 O O . LEU A 1 204 ? -5.927 -11.538 23.286 1.00 98.00 204 LEU A O 1
ATOM 1569 N N . TYR A 1 205 ? -7.453 -9.985 22.773 1.00 97.88 205 TYR A N 1
ATOM 1570 C CA . TYR A 1 205 ? -6.606 -9.366 21.754 1.00 97.88 205 TYR A CA 1
ATOM 1571 C C . TYR A 1 205 ? -5.428 -8.595 22.359 1.00 97.88 205 TYR A C 1
ATOM 1573 O O . TYR A 1 205 ? -4.336 -8.663 21.800 1.00 97.88 205 TYR A O 1
ATOM 1581 N N . GLU A 1 206 ? -5.595 -7.907 23.491 1.00 97.56 206 GLU A N 1
ATOM 1582 C CA . GLU A 1 206 ? -4.485 -7.249 24.194 1.00 97.56 206 GLU A CA 1
ATOM 1583 C C . GLU A 1 206 ? -3.464 -8.261 24.722 1.00 97.56 206 GLU A C 1
ATOM 1585 O O . GLU A 1 206 ? -2.260 -8.050 24.576 1.00 97.56 206 GLU A O 1
ATOM 1590 N N . GLN A 1 207 ? -3.915 -9.418 25.219 1.00 96.56 207 GLN A N 1
ATOM 1591 C CA . GLN A 1 207 ? -3.015 -10.522 25.567 1.00 96.56 207 GLN A CA 1
ATOM 1592 C C . GLN A 1 207 ? -2.172 -10.972 24.359 1.00 96.56 207 GLN A C 1
ATOM 1594 O O . GLN A 1 207 ? -0.965 -11.179 24.466 1.00 96.56 207 GLN A O 1
ATOM 1599 N N . LEU A 1 208 ? -2.783 -11.102 23.180 1.00 94.94 208 LEU A N 1
ATOM 1600 C CA . LEU A 1 208 ? -2.052 -11.447 21.956 1.00 94.94 208 LEU A CA 1
ATOM 1601 C C . LEU A 1 208 ? -1.141 -10.307 21.474 1.00 94.94 208 LEU A C 1
ATOM 1603 O O . LEU A 1 208 ? -0.100 -10.559 20.856 1.00 94.94 208 LEU A O 1
ATOM 1607 N N . ARG A 1 209 ? -1.525 -9.052 21.727 1.00 94.50 209 ARG A N 1
ATOM 1608 C CA . ARG A 1 209 ? -0.744 -7.862 21.379 1.00 94.50 209 ARG A CA 1
ATOM 1609 C C . ARG A 1 209 ? 0.519 -7.765 22.225 1.00 94.50 209 ARG A C 1
ATOM 1611 O O . ARG A 1 209 ? 1.587 -7.551 21.653 1.00 94.50 209 ARG A O 1
ATOM 1618 N N . SER A 1 210 ? 0.422 -7.964 23.540 1.00 93.38 210 SER A N 1
ATOM 1619 C CA . SER A 1 210 ? 1.573 -7.932 24.454 1.00 93.38 210 SER A CA 1
ATOM 1620 C C . SER A 1 210 ? 2.604 -9.014 24.112 1.00 93.38 210 SER A C 1
ATOM 1622 O O . SER A 1 210 ? 3.807 -8.773 24.169 1.00 93.38 210 SER A O 1
ATOM 1624 N N . GLN A 1 211 ? 2.141 -10.159 23.606 1.00 92.25 211 GLN A N 1
ATOM 1625 C CA . GLN A 1 211 ? 2.979 -11.246 23.086 1.00 92.25 211 GLN A CA 1
ATOM 1626 C C . GLN A 1 211 ? 3.518 -10.995 21.660 1.00 92.25 211 GLN A C 1
ATOM 1628 O O . GLN A 1 211 ? 4.184 -11.854 21.085 1.00 92.25 211 GLN A O 1
ATOM 1633 N N . LYS A 1 212 ? 3.230 -9.834 21.050 1.00 89.81 212 LYS A N 1
ATOM 1634 C CA . LYS A 1 212 ? 3.612 -9.459 19.670 1.00 89.81 212 LYS A CA 1
ATOM 1635 C C . LYS A 1 212 ? 3.115 -10.439 18.592 1.00 89.81 212 LYS A C 1
ATOM 1637 O O . LYS A 1 212 ? 3.697 -10.530 17.497 1.00 89.81 212 LYS A O 1
ATOM 1642 N N . LEU A 1 213 ? 2.021 -11.147 18.880 1.00 89.12 213 LEU A N 1
ATOM 1643 C CA . LEU A 1 213 ? 1.449 -12.168 18.003 1.00 89.12 213 LEU A CA 1
ATOM 1644 C C . LEU A 1 213 ? 0.461 -11.601 16.986 1.00 89.12 213 LEU A C 1
ATOM 1646 O O . LEU A 1 213 ? 0.327 -12.199 15.924 1.00 89.12 213 LEU A O 1
ATOM 1650 N N . LEU A 1 214 ? -0.188 -10.461 17.261 1.00 89.81 214 LEU A N 1
ATOM 1651 C CA . LEU A 1 214 ? -1.178 -9.878 16.348 1.00 89.81 214 LEU A CA 1
ATOM 1652 C C . LEU A 1 214 ? -0.578 -9.510 14.978 1.00 89.81 214 LEU A C 1
ATOM 1654 O O . LEU A 1 214 ? 0.466 -8.864 14.867 1.00 89.81 214 LEU A O 1
ATOM 1658 N N . ASP A 1 215 ? -1.292 -9.877 13.917 1.00 87.00 215 ASP A N 1
ATOM 1659 C CA . ASP A 1 215 ? -1.048 -9.429 12.549 1.00 87.00 215 ASP A CA 1
ATOM 1660 C C . ASP A 1 215 ? -1.870 -8.162 12.247 1.00 87.00 215 ASP A C 1
ATOM 1662 O O . ASP A 1 215 ? -2.559 -7.627 13.116 1.00 87.00 215 ASP A O 1
ATOM 1666 N N . THR A 1 216 ? -1.806 -7.648 11.017 1.00 87.00 216 THR A N 1
ATOM 1667 C CA . THR A 1 216 ? -2.542 -6.436 10.611 1.00 87.00 216 THR A CA 1
ATOM 1668 C C . THR A 1 216 ? -4.051 -6.551 10.872 1.00 87.00 216 THR A C 1
ATOM 1670 O O . THR A 1 216 ? -4.688 -5.592 11.305 1.00 87.00 216 THR A O 1
ATOM 1673 N N . ARG A 1 217 ? -4.626 -7.743 10.670 1.00 88.31 217 ARG A N 1
ATOM 1674 C CA . ARG A 1 217 ? -6.052 -8.009 10.893 1.00 88.31 217 ARG A CA 1
ATOM 1675 C C . ARG A 1 217 ? -6.404 -8.072 12.375 1.00 88.31 217 ARG A C 1
ATOM 1677 O O . ARG A 1 217 ? -7.428 -7.524 12.766 1.00 88.31 217 ARG A O 1
ATOM 1684 N N . GLY A 1 218 ? -5.552 -8.683 13.190 1.00 92.88 218 GLY A N 1
ATOM 1685 C CA . GLY A 1 218 ? -5.683 -8.687 14.641 1.00 92.88 218 GLY A CA 1
ATOM 1686 C C . GLY A 1 218 ? -5.637 -7.278 15.234 1.00 92.88 218 GLY A C 1
ATOM 1687 O O . GLY A 1 218 ? -6.491 -6.943 16.048 1.00 92.88 218 GLY A O 1
ATOM 1688 N N . HIS A 1 219 ? -4.712 -6.428 14.768 1.00 95.00 219 HIS A N 1
ATOM 1689 C CA . HIS A 1 219 ? -4.668 -5.015 15.169 1.00 95.00 219 HIS A CA 1
ATOM 1690 C C . HIS A 1 219 ? -5.967 -4.291 14.793 1.00 95.00 219 HIS A C 1
ATOM 1692 O O . HIS A 1 219 ? -6.558 -3.628 15.637 1.00 95.00 219 HIS A O 1
ATOM 1698 N N . TYR A 1 220 ? -6.469 -4.485 13.568 1.00 94.50 220 TYR A N 1
ATOM 1699 C CA . TYR A 1 220 ? -7.760 -3.927 13.159 1.00 94.50 220 TYR A CA 1
ATOM 1700 C C . TYR A 1 220 ? -8.921 -4.381 14.061 1.00 94.50 220 TYR A C 1
ATOM 1702 O O . TYR A 1 220 ? -9.724 -3.551 14.481 1.00 94.50 220 TYR A O 1
ATOM 1710 N N . PHE A 1 221 ? -9.017 -5.673 14.390 1.00 95.56 221 PHE A N 1
ATOM 1711 C CA . PHE A 1 221 ? -10.089 -6.196 15.243 1.00 95.56 221 PHE A CA 1
ATOM 1712 C C . PHE A 1 221 ? -10.017 -5.701 16.687 1.00 95.56 221 PHE A C 1
ATOM 1714 O O . PHE A 1 221 ? -11.054 -5.373 17.267 1.00 95.56 221 PHE A O 1
ATOM 1721 N N . LEU A 1 222 ? -8.812 -5.583 17.244 1.00 97.62 222 LEU A N 1
ATOM 1722 C CA . LEU A 1 222 ? -8.600 -4.959 18.546 1.00 97.62 222 LEU A CA 1
ATOM 1723 C C . LEU A 1 222 ? -9.085 -3.504 18.537 1.00 97.62 222 LEU A C 1
ATOM 1725 O O . LEU A 1 222 ? -9.911 -3.119 19.361 1.00 97.62 222 LEU A O 1
ATOM 1729 N N . SER A 1 223 ? -8.644 -2.713 17.558 1.00 97.00 223 SER A N 1
ATOM 1730 C CA . SER A 1 223 ? -9.061 -1.317 17.404 1.00 97.00 223 SER A CA 1
ATOM 1731 C C . SER A 1 223 ? -10.561 -1.160 17.184 1.00 97.00 223 SER A C 1
ATO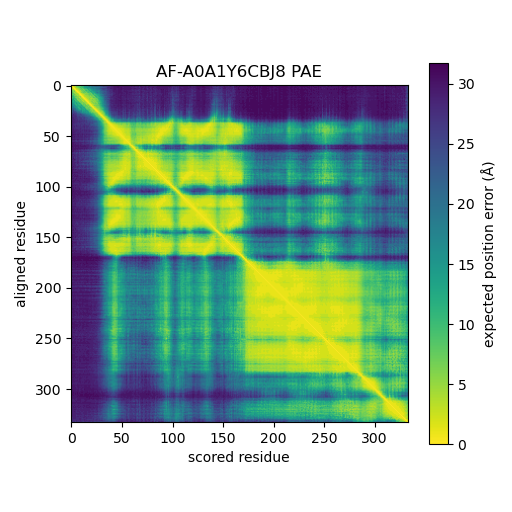M 1733 O O . SER A 1 223 ? -11.170 -0.238 17.722 1.00 97.00 223 SER A O 1
ATOM 1735 N N . TYR A 1 224 ? -11.171 -2.055 16.406 1.00 93.69 224 TYR A N 1
ATOM 1736 C CA . TYR A 1 224 ? -12.615 -2.067 16.199 1.00 93.69 224 TYR A CA 1
ATOM 1737 C C . TYR A 1 224 ? -13.353 -2.344 17.511 1.00 93.69 224 TYR A C 1
ATOM 1739 O O . TYR A 1 224 ? -14.284 -1.619 17.848 1.00 93.69 224 TYR A O 1
ATOM 1747 N N . SER A 1 225 ? -12.886 -3.316 18.297 1.00 96.06 225 SER A N 1
ATOM 1748 C CA . SER A 1 225 ? -13.463 -3.620 19.612 1.00 96.06 225 SER A CA 1
ATOM 1749 C C . SER A 1 225 ? -13.341 -2.426 20.566 1.00 96.06 225 SER A C 1
ATOM 1751 O O . SER A 1 225 ? -14.324 -2.055 21.203 1.00 96.06 225 SER A O 1
ATOM 1753 N N . TYR A 1 226 ? -12.189 -1.744 20.585 1.00 97.44 226 TYR A N 1
ATOM 1754 C CA . TYR A 1 226 ? -12.029 -0.493 21.330 1.00 97.44 226 TYR A CA 1
ATOM 1755 C C . TYR A 1 226 ? -13.020 0.580 20.895 1.00 97.44 226 TYR A C 1
ATOM 1757 O O . TYR A 1 226 ? -13.622 1.232 21.745 1.00 97.44 226 TYR A O 1
ATOM 1765 N N . ARG A 1 227 ? -13.238 0.755 19.588 1.00 91.88 227 ARG A N 1
ATOM 1766 C CA . ARG A 1 227 ? -14.218 1.730 19.102 1.00 91.88 227 ARG A CA 1
ATOM 1767 C C . ARG A 1 227 ? -15.636 1.403 19.565 1.00 91.88 227 ARG A C 1
ATOM 1769 O O . ARG A 1 227 ? -16.377 2.326 19.906 1.00 91.88 227 ARG A O 1
ATOM 1776 N N . MET A 1 228 ? -16.016 0.128 19.572 1.00 90.06 228 MET A N 1
ATOM 1777 C CA . MET A 1 228 ? -17.347 -0.301 20.013 1.00 90.06 228 MET A CA 1
ATOM 1778 C C . MET A 1 228 ? -17.582 -0.069 21.513 1.00 90.06 228 MET A C 1
ATOM 1780 O O . MET A 1 228 ? -18.725 0.102 21.920 1.00 90.06 228 MET A O 1
ATOM 1784 N N . LEU A 1 229 ? -16.512 0.003 22.309 1.00 92.25 229 LEU A N 1
ATOM 1785 C CA . LEU A 1 229 ? -16.534 0.356 23.736 1.00 92.25 229 LEU A CA 1
ATOM 1786 C C . LEU A 1 229 ? -16.329 1.855 24.005 1.00 92.25 229 LEU A C 1
ATOM 1788 O O . LEU A 1 229 ? -16.093 2.252 25.140 1.00 92.25 229 LEU A O 1
ATOM 1792 N N . ASP A 1 230 ? -16.350 2.674 22.959 1.00 88.88 230 ASP A N 1
ATOM 1793 C CA . ASP A 1 230 ? -16.032 4.099 23.006 1.00 88.88 230 ASP A CA 1
ATOM 1794 C C . ASP A 1 230 ? -14.634 4.460 23.551 1.00 88.88 230 ASP A C 1
ATOM 1796 O O . ASP A 1 230 ? -14.400 5.494 24.170 1.00 88.88 230 ASP A O 1
ATOM 1800 N N . GLN A 1 231 ? -13.655 3.597 23.293 1.00 94.44 231 GLN A N 1
ATOM 1801 C CA . GLN A 1 231 ? -12.267 3.773 23.721 1.00 94.44 231 GLN A CA 1
ATOM 1802 C C . GLN A 1 231 ? -11.373 4.179 22.541 1.00 94.44 231 GLN A C 1
ATOM 1804 O O . GLN A 1 231 ? -10.300 3.610 22.329 1.00 94.44 231 GLN A O 1
ATOM 1809 N N . CYS A 1 232 ? -11.794 5.184 21.761 1.00 90.31 232 CYS A N 1
ATOM 1810 C CA . CYS A 1 232 ? -11.001 5.731 20.649 1.00 90.31 232 CYS A CA 1
ATOM 1811 C C . CYS A 1 232 ? -9.550 6.084 21.032 1.00 90.31 232 CYS A C 1
ATOM 1813 O O . CYS A 1 232 ? -8.656 5.701 20.273 1.00 90.31 232 CYS A O 1
ATOM 1815 N N . PRO A 1 233 ? -9.270 6.708 22.198 1.00 95.06 233 PRO A N 1
ATOM 1816 C CA . PRO A 1 233 ? -7.896 6.973 22.627 1.00 95.06 233 PRO A CA 1
ATOM 1817 C C . PRO A 1 233 ? -7.006 5.723 22.682 1.00 95.06 233 PRO A C 1
ATOM 1819 O O . PRO A 1 233 ? -5.834 5.792 22.325 1.00 95.06 233 PRO A O 1
ATOM 1822 N N . LYS A 1 234 ? -7.559 4.557 23.052 1.00 96.56 234 LYS A N 1
ATOM 1823 C CA . LYS A 1 234 ? -6.822 3.280 23.063 1.00 96.56 234 LYS A CA 1
ATOM 1824 C C . LYS A 1 234 ? -6.712 2.646 21.676 1.00 96.56 234 LYS A C 1
ATOM 1826 O O . LYS A 1 234 ? -5.721 1.980 21.382 1.00 96.56 234 LYS A O 1
ATOM 1831 N N . ALA A 1 235 ? -7.698 2.865 20.805 1.00 95.81 235 ALA A N 1
ATOM 1832 C CA . ALA A 1 235 ? -7.682 2.362 19.433 1.00 95.81 235 ALA A CA 1
ATOM 1833 C C . ALA A 1 235 ? -6.607 3.040 18.565 1.00 95.81 235 ALA A C 1
ATOM 1835 O O . ALA A 1 235 ? -5.981 2.365 17.748 1.00 95.81 235 ALA A O 1
ATOM 1836 N N . ILE A 1 236 ? -6.394 4.349 18.744 1.00 95.75 236 ILE A N 1
ATOM 1837 C CA . ILE A 1 236 ? -5.454 5.185 17.973 1.00 95.75 236 ILE A CA 1
ATOM 1838 C C . ILE A 1 236 ? -4.042 4.580 17.885 1.00 95.75 236 ILE A C 1
ATOM 1840 O O . ILE A 1 236 ? -3.618 4.299 16.765 1.00 95.75 236 ILE A O 1
ATOM 1844 N N . PRO A 1 237 ? -3.325 4.288 18.990 1.00 96.88 237 PRO A N 1
ATOM 1845 C CA . PRO A 1 237 ? -1.961 3.757 18.906 1.00 96.88 237 PRO A CA 1
ATOM 1846 C C . PRO A 1 237 ? -1.895 2.365 18.256 1.00 96.88 237 PRO A C 1
ATOM 1848 O O . PRO A 1 237 ? -0.879 1.996 17.675 1.00 96.88 237 PRO A O 1
ATOM 1851 N N . VAL A 1 238 ? -2.975 1.578 18.317 1.00 97.38 238 VAL A N 1
ATOM 1852 C CA . VAL A 1 238 ? -3.065 0.278 17.626 1.00 97.38 238 VAL A CA 1
ATOM 1853 C C . VAL A 1 238 ? -3.243 0.476 16.117 1.00 97.38 238 VAL A C 1
ATOM 1855 O O . VAL A 1 238 ? -2.628 -0.234 15.320 1.00 97.38 238 VAL A O 1
ATOM 1858 N N . LEU A 1 239 ? -4.063 1.451 15.720 1.00 95.44 239 LEU A N 1
ATOM 1859 C CA . LEU A 1 239 ? -4.324 1.791 14.320 1.00 95.44 239 LEU A CA 1
ATOM 1860 C C . LEU A 1 239 ? -3.131 2.471 13.654 1.00 95.44 239 LEU A C 1
ATOM 1862 O O . LEU A 1 239 ? -2.881 2.223 12.478 1.00 95.44 239 LEU A O 1
ATOM 1866 N N . GLU A 1 240 ? -2.354 3.254 14.400 1.00 94.06 240 GLU A N 1
ATOM 1867 C CA . GLU A 1 240 ? -1.148 3.911 13.897 1.00 94.06 240 GLU A CA 1
ATOM 1868 C C . GLU A 1 240 ? -0.110 2.893 13.390 1.00 94.06 240 GLU A C 1
ATOM 1870 O O . GLU A 1 240 ? 0.529 3.112 12.363 1.00 94.06 240 GLU A O 1
ATOM 1875 N N . ILE A 1 241 ? -0.004 1.721 14.033 1.00 91.06 241 ILE A N 1
ATOM 1876 C CA . ILE A 1 241 ? 0.835 0.602 13.560 1.00 91.06 241 ILE A CA 1
ATOM 1877 C C . ILE A 1 241 ? 0.394 0.148 12.160 1.00 91.06 241 ILE A C 1
ATOM 1879 O O . ILE A 1 241 ? 1.226 -0.141 11.297 1.00 91.06 241 ILE A O 1
ATOM 1883 N N . VAL A 1 242 ? -0.918 0.072 11.923 1.00 90.12 242 VAL A N 1
ATOM 1884 C CA . VAL A 1 242 ? -1.484 -0.315 10.624 1.00 90.12 242 VAL A CA 1
ATOM 1885 C C . VAL A 1 242 ? -1.323 0.810 9.599 1.00 90.12 242 VAL A C 1
ATOM 1887 O O . VAL A 1 242 ? -0.988 0.533 8.448 1.00 90.12 242 VAL A O 1
ATOM 1890 N N . HIS A 1 243 ? -1.488 2.067 10.013 1.00 87.00 243 HIS A N 1
ATOM 1891 C CA . HIS A 1 243 ? -1.275 3.243 9.170 1.00 87.00 243 HIS A CA 1
ATOM 1892 C C . HIS A 1 243 ? 0.170 3.339 8.670 1.00 87.00 243 HIS A C 1
ATOM 1894 O O . HIS A 1 243 ? 0.383 3.385 7.463 1.00 87.00 243 HIS A O 1
ATOM 1900 N N . LYS A 1 244 ? 1.163 3.214 9.559 1.00 84.06 244 LYS A N 1
ATOM 1901 C CA . LYS A 1 244 ? 2.589 3.206 9.185 1.00 84.06 244 LYS A CA 1
ATOM 1902 C C . LYS A 1 244 ? 2.920 2.090 8.194 1.00 84.06 244 LYS A C 1
ATOM 1904 O O . LYS A 1 244 ? 3.685 2.293 7.254 1.00 84.06 244 LYS A O 1
ATOM 1909 N N . LYS A 1 245 ? 2.310 0.907 8.352 1.00 79.12 245 LYS A N 1
ATOM 1910 C CA . LYS A 1 245 ? 2.431 -0.172 7.357 1.00 79.12 245 LYS A CA 1
ATOM 1911 C C . LYS A 1 245 ? 1.836 0.216 6.006 1.00 79.12 245 LYS A C 1
ATOM 1913 O O . LYS A 1 245 ? 2.420 -0.105 4.974 1.00 79.12 245 LYS A O 1
ATOM 1918 N N . SER A 1 246 ? 0.688 0.890 6.015 1.00 77.44 246 SER A N 1
ATOM 1919 C CA . SER A 1 246 ? 0.030 1.387 4.806 1.00 77.44 246 SER A CA 1
ATOM 1920 C C . SER A 1 246 ? 0.898 2.402 4.058 1.00 77.44 246 SER A C 1
ATOM 1922 O O . SER A 1 246 ? 1.114 2.250 2.855 1.00 77.44 246 SER A O 1
ATOM 1924 N N . GLU A 1 247 ? 1.453 3.389 4.764 1.00 72.88 247 GLU A N 1
ATOM 1925 C CA . GLU A 1 247 ? 2.356 4.405 4.202 1.00 72.88 247 GLU A CA 1
ATOM 1926 C C . GLU A 1 247 ? 3.635 3.777 3.636 1.00 72.88 247 GLU A C 1
ATOM 1928 O O . GLU A 1 247 ? 4.052 4.071 2.514 1.00 72.88 247 GLU A O 1
ATOM 1933 N N . ALA A 1 248 ? 4.212 2.823 4.370 1.00 68.31 248 ALA A N 1
ATOM 1934 C CA . ALA A 1 248 ? 5.379 2.069 3.928 1.00 68.31 248 ALA A CA 1
ATOM 1935 C C . ALA A 1 248 ? 5.076 1.056 2.805 1.00 68.31 248 ALA A C 1
ATOM 1937 O O . ALA A 1 248 ? 6.002 0.430 2.291 1.00 68.31 248 ALA A O 1
ATOM 1938 N N . ASN A 1 249 ? 3.806 0.864 2.421 1.00 65.12 249 ASN A N 1
ATOM 1939 C CA . ASN A 1 249 ? 3.357 -0.202 1.515 1.00 65.12 249 ASN A CA 1
ATOM 1940 C C . ASN A 1 249 ? 3.827 -1.609 1.946 1.00 65.12 249 ASN A C 1
ATOM 1942 O O . ASN A 1 249 ? 4.076 -2.487 1.117 1.00 65.12 249 ASN A O 1
ATOM 1946 N N . SER A 1 250 ? 3.947 -1.836 3.255 1.00 68.75 250 SER A N 1
ATOM 1947 C CA . SER A 1 250 ? 4.503 -3.054 3.859 1.00 68.75 250 SER A CA 1
ATOM 1948 C C . SER A 1 250 ? 3.415 -4.036 4.312 1.00 68.75 250 SER A C 1
ATOM 1950 O O . SER A 1 250 ? 3.431 -4.577 5.421 1.00 68.75 250 SER A O 1
ATOM 1952 N N . TYR A 1 251 ? 2.436 -4.278 3.440 1.00 67.12 251 TYR A N 1
ATOM 1953 C CA . TYR A 1 251 ? 1.277 -5.129 3.713 1.00 67.12 251 TYR A CA 1
ATOM 1954 C C . TYR A 1 251 ? 0.818 -5.888 2.466 1.00 67.12 251 TYR A C 1
ATOM 1956 O O . TYR A 1 251 ? 1.140 -5.501 1.347 1.00 67.12 251 TYR A O 1
ATOM 1964 N N . TRP A 1 252 ? 0.063 -6.976 2.620 1.00 67.88 252 TRP A N 1
ATOM 1965 C CA . TRP A 1 252 ? -0.254 -7.887 1.509 1.00 67.88 252 TRP A CA 1
ATOM 1966 C C . TRP A 1 252 ? -1.504 -7.492 0.707 1.00 67.88 252 TRP A C 1
ATOM 1968 O O . TRP A 1 252 ? -2.388 -6.806 1.205 1.00 67.88 252 TRP A O 1
ATOM 1978 N N . ALA A 1 253 ? -1.623 -7.981 -0.535 1.00 61.41 253 ALA A N 1
ATOM 1979 C CA . ALA A 1 253 ? -2.758 -7.654 -1.412 1.00 61.41 253 ALA A CA 1
ATOM 1980 C C . ALA A 1 253 ? -4.102 -8.098 -0.803 1.00 61.41 253 ALA A C 1
ATOM 1982 O O . ALA A 1 253 ? -5.085 -7.369 -0.827 1.00 61.41 253 ALA A O 1
ATOM 1983 N N . ASN A 1 254 ? -4.125 -9.273 -0.168 1.00 64.25 254 ASN A N 1
ATOM 1984 C CA . ASN A 1 254 ? -5.294 -9.779 0.555 1.00 64.25 254 ASN A CA 1
ATOM 1985 C C . ASN A 1 254 ? -5.559 -9.052 1.890 1.00 64.25 254 ASN A C 1
ATOM 1987 O O . ASN A 1 254 ? -6.604 -9.261 2.504 1.00 64.25 254 ASN A O 1
ATOM 1991 N N . GLU A 1 255 ? -4.631 -8.215 2.359 1.00 73.62 255 GLU A N 1
ATOM 1992 C CA . GLU A 1 255 ? -4.822 -7.330 3.511 1.00 73.62 255 GLU A CA 1
ATOM 1993 C C . GLU A 1 255 ? -5.333 -5.950 3.111 1.00 73.62 255 GLU A C 1
ATOM 1995 O O . GLU A 1 255 ? -5.822 -5.242 3.985 1.00 73.62 255 GLU A O 1
ATOM 2000 N N . GLU A 1 256 ? -5.286 -5.587 1.825 1.00 72.12 256 GLU A N 1
ATOM 2001 C CA . GLU A 1 256 ? -5.728 -4.287 1.307 1.00 72.12 256 GLU A CA 1
ATOM 2002 C C . GLU A 1 256 ? -7.112 -3.930 1.855 1.00 72.12 256 GLU A C 1
ATOM 2004 O O . GLU A 1 256 ? -7.277 -2.885 2.473 1.00 72.12 256 GLU A O 1
ATOM 2009 N N . GLY A 1 257 ? -8.089 -4.839 1.741 1.00 72.50 257 GLY A N 1
ATOM 2010 C CA . GLY A 1 257 ? -9.446 -4.618 2.250 1.00 72.50 257 GLY A CA 1
ATOM 2011 C C . GLY A 1 257 ? -9.516 -4.370 3.763 1.00 72.50 257 GLY A C 1
ATOM 2012 O O . GLY A 1 257 ? -10.326 -3.566 4.221 1.00 72.50 257 GLY A O 1
ATOM 2013 N N . VAL A 1 258 ? -8.660 -5.030 4.547 1.00 81.56 258 VAL A N 1
ATOM 2014 C CA . VAL A 1 258 ? -8.567 -4.826 6.002 1.00 81.56 258 VAL A CA 1
ATOM 2015 C C . VAL A 1 258 ? -7.882 -3.501 6.314 1.00 81.56 258 VAL A C 1
ATOM 2017 O O . VAL A 1 258 ? -8.333 -2.784 7.201 1.00 81.56 258 VAL A O 1
ATOM 2020 N N . ILE A 1 259 ? -6.840 -3.144 5.567 1.00 82.12 259 ILE A N 1
ATOM 2021 C CA . ILE A 1 259 ? -6.145 -1.869 5.721 1.00 82.12 259 ILE A CA 1
ATOM 2022 C C . ILE A 1 259 ? -7.067 -0.710 5.400 1.00 82.12 259 ILE A C 1
ATOM 2024 O O . ILE A 1 259 ? -7.142 0.198 6.217 1.00 82.12 259 ILE A O 1
ATOM 2028 N N . LYS A 1 260 ? -7.866 -0.780 4.325 1.00 77.25 260 LYS A N 1
ATOM 2029 C CA . LYS A 1 260 ? -8.875 0.257 4.034 1.00 77.25 260 LYS A CA 1
ATOM 2030 C C . LYS A 1 260 ? -9.767 0.503 5.244 1.00 77.25 260 LYS A C 1
ATOM 2032 O O . LYS A 1 260 ? -9.922 1.633 5.694 1.00 77.25 260 LYS A O 1
ATOM 2037 N N . LYS A 1 261 ? -10.309 -0.580 5.811 1.00 81.44 261 LYS A N 1
ATOM 2038 C CA . LYS A 1 261 ? -11.175 -0.517 6.993 1.00 81.44 261 LYS A CA 1
ATOM 2039 C C . LYS A 1 261 ? -10.442 0.033 8.216 1.00 81.44 261 LYS A C 1
ATOM 2041 O O . LYS A 1 261 ? -11.034 0.801 8.967 1.00 81.44 261 LYS A O 1
ATOM 2046 N N . ALA A 1 262 ? -9.178 -0.335 8.413 1.00 89.06 262 ALA A N 1
ATOM 2047 C CA . ALA A 1 262 ? -8.360 0.164 9.511 1.00 89.06 262 ALA A CA 1
ATOM 2048 C C . ALA A 1 262 ? -8.043 1.658 9.367 1.00 89.06 262 ALA A C 1
ATOM 2050 O O . ALA A 1 262 ? -8.166 2.379 10.348 1.00 89.06 262 ALA A O 1
ATOM 2051 N N . ILE A 1 263 ? -7.708 2.143 8.168 1.00 85.19 263 ILE A N 1
ATOM 2052 C CA . ILE A 1 263 ? -7.433 3.565 7.928 1.00 85.19 263 ILE A CA 1
ATOM 2053 C C . ILE A 1 263 ? -8.698 4.405 8.116 1.00 85.19 263 ILE A C 1
ATOM 2055 O O . ILE A 1 263 ? -8.663 5.426 8.799 1.00 85.19 263 ILE A O 1
ATOM 2059 N N . LEU A 1 264 ? -9.839 3.945 7.594 1.00 81.62 264 LEU A N 1
ATOM 2060 C CA . LEU A 1 264 ? -11.127 4.601 7.835 1.00 81.62 264 LEU A CA 1
ATOM 2061 C C . LEU A 1 264 ? -11.451 4.649 9.333 1.00 81.62 264 LEU A C 1
ATOM 2063 O O . LEU A 1 264 ? -11.859 5.687 9.850 1.00 81.62 264 LEU A O 1
ATOM 2067 N N . LEU A 1 265 ? -11.238 3.544 10.053 1.00 85.06 265 LEU A N 1
ATOM 2068 C CA . LEU A 1 265 ? -11.412 3.503 11.503 1.00 85.06 265 LEU A CA 1
ATOM 2069 C C . LEU A 1 265 ? -10.433 4.442 12.226 1.00 85.06 265 LEU A C 1
ATOM 2071 O O . LEU A 1 265 ? -10.815 5.071 13.208 1.00 85.06 265 LEU A O 1
ATOM 2075 N N . TYR A 1 266 ? -9.201 4.575 11.731 1.00 89.94 266 TYR A N 1
ATOM 2076 C CA . TYR A 1 266 ? -8.184 5.456 12.301 1.00 89.94 266 TYR A CA 1
ATOM 2077 C C . TYR A 1 266 ? -8.602 6.916 12.208 1.00 89.94 266 TYR A C 1
ATOM 2079 O O . TYR A 1 266 ? -8.673 7.600 13.228 1.00 89.94 266 TYR A O 1
ATOM 2087 N N . ALA A 1 267 ? -8.998 7.347 11.012 1.00 80.19 267 ALA A N 1
ATOM 2088 C CA . ALA A 1 267 ? -9.542 8.674 10.784 1.00 80.19 267 ALA A CA 1
ATOM 2089 C C . ALA A 1 267 ? -10.760 8.953 11.684 1.00 80.19 267 ALA A C 1
ATOM 2091 O O . ALA A 1 267 ? -10.843 10.013 12.308 1.00 80.19 267 ALA A O 1
ATOM 2092 N N . ARG A 1 268 ? -11.681 7.991 11.824 1.00 80.12 268 ARG A N 1
ATOM 2093 C CA . ARG A 1 268 ? -12.848 8.124 12.716 1.00 80.12 268 ARG A CA 1
ATOM 2094 C C . ARG A 1 268 ? -12.439 8.313 14.178 1.00 80.12 268 ARG A C 1
ATOM 2096 O O . ARG A 1 268 ? -12.963 9.200 14.846 1.00 80.12 268 ARG A O 1
ATOM 2103 N N . CYS A 1 269 ? -11.506 7.503 14.677 1.00 84.94 269 CYS A N 1
ATOM 2104 C CA . CYS A 1 269 ? -11.034 7.610 16.056 1.00 84.94 269 CYS A CA 1
ATOM 2105 C C . CYS A 1 269 ? -10.332 8.949 16.318 1.00 84.94 269 CYS A C 1
ATOM 2107 O O . CYS A 1 269 ? -10.630 9.577 17.329 1.00 84.94 269 CYS A O 1
ATOM 2109 N N . LEU A 1 270 ? -9.474 9.409 15.397 1.00 85.00 270 LEU A N 1
ATOM 2110 C CA . LEU A 1 270 ? -8.806 10.713 15.484 1.00 85.00 270 LEU A CA 1
ATOM 2111 C C . LEU A 1 270 ? -9.822 11.854 15.583 1.00 85.00 270 LEU A C 1
ATOM 2113 O O . LEU A 1 270 ? -9.753 12.667 16.507 1.00 85.00 270 LEU A O 1
ATOM 2117 N N . SER A 1 271 ? -10.818 11.863 14.694 1.00 78.12 271 SER A N 1
ATOM 2118 C CA . SER A 1 271 ? -11.870 12.881 14.715 1.00 78.12 271 SER A CA 1
ATOM 2119 C C . SER A 1 271 ? -12.654 12.869 16.024 1.00 78.12 271 SER A C 1
ATOM 2121 O O . SER A 1 271 ? -12.917 13.933 16.577 1.00 78.12 271 SER A O 1
ATOM 2123 N N . LYS A 1 272 ? -13.001 11.685 16.549 1.00 76.75 272 LYS A N 1
ATOM 2124 C CA . LYS A 1 272 ? -13.732 11.571 17.819 1.00 76.75 272 LYS A CA 1
ATOM 2125 C C . LYS A 1 272 ? -12.938 12.118 19.010 1.00 76.75 272 LYS A C 1
ATOM 2127 O O . LYS A 1 272 ? -13.529 12.566 19.982 1.00 76.75 272 LYS A O 1
ATOM 2132 N N . THR A 1 273 ? -11.611 12.102 18.930 1.00 83.00 273 THR A N 1
ATOM 2133 C CA . THR A 1 273 ? -10.722 12.669 19.954 1.00 83.00 273 THR A CA 1
ATOM 2134 C C . THR A 1 273 ? -10.353 14.136 19.704 1.00 83.00 273 THR A C 1
ATOM 2136 O O . THR A 1 273 ? -9.364 14.608 20.251 1.00 83.00 273 THR A O 1
ATOM 2139 N N . GLY A 1 274 ? -11.087 14.852 18.843 1.00 74.69 274 GLY A N 1
ATOM 2140 C CA . GLY A 1 274 ? -10.818 16.262 18.528 1.00 74.69 274 GLY A CA 1
ATOM 2141 C C . GLY A 1 274 ? -9.608 16.496 17.612 1.00 74.69 274 GLY A C 1
ATOM 2142 O O . GLY A 1 274 ? -9.209 17.635 17.403 1.00 74.69 274 GLY A O 1
ATOM 2143 N N . ARG A 1 275 ? -9.028 15.436 17.030 1.00 79.19 275 ARG A N 1
ATOM 2144 C CA . ARG A 1 275 ? -7.881 15.487 16.100 1.00 79.19 275 ARG A CA 1
ATOM 2145 C C . ARG A 1 275 ? -8.367 15.454 14.648 1.00 79.19 275 ARG A C 1
ATOM 2147 O O . ARG A 1 275 ? -7.973 14.602 13.849 1.00 79.19 275 ARG A O 1
ATOM 2154 N N . SER A 1 276 ? -9.294 16.348 14.317 1.00 71.38 276 SER A N 1
ATOM 2155 C CA . SER A 1 276 ? -9.966 16.415 13.013 1.00 71.38 276 SER A CA 1
ATOM 2156 C C . SER A 1 276 ? -9.007 16.676 11.850 1.00 71.38 276 SER A C 1
ATOM 2158 O O . SER A 1 276 ? -9.100 15.992 10.832 1.00 71.38 276 SER A O 1
ATOM 2160 N N . GLY A 1 277 ? -8.032 17.575 12.012 1.00 68.44 277 GLY A N 1
ATOM 2161 C CA . GLY A 1 277 ? -7.037 17.849 10.972 1.00 68.44 277 GLY A CA 1
ATOM 2162 C C . GLY A 1 277 ? -6.225 16.607 10.588 1.00 68.44 277 GLY A C 1
ATOM 2163 O O . GLY A 1 277 ? -6.056 16.302 9.409 1.00 68.44 277 GLY A O 1
ATOM 2164 N N . GLU A 1 278 ? -5.797 15.823 11.578 1.00 77.12 278 GLU A N 1
ATOM 2165 C CA . GLU A 1 278 ? -5.066 14.572 11.346 1.00 77.12 278 GLU A CA 1
ATOM 2166 C C . GLU A 1 278 ? -5.943 13.497 10.699 1.00 77.12 278 GLU A C 1
ATOM 2168 O O . GLU A 1 278 ? -5.492 12.780 9.807 1.00 77.12 278 GLU A O 1
ATOM 2173 N N . SER A 1 279 ? -7.215 13.412 11.102 1.00 74.81 279 SER A N 1
ATOM 2174 C CA . SER A 1 279 ? -8.201 12.520 10.481 1.00 74.81 279 SER A CA 1
ATOM 2175 C C . SER A 1 279 ? -8.295 12.745 8.970 1.00 74.81 279 SER A C 1
ATOM 2177 O O . SER A 1 279 ? -8.282 11.797 8.181 1.00 74.81 279 SER A O 1
ATOM 2179 N N . VAL A 1 280 ? -8.338 14.012 8.562 1.00 67.75 280 VAL A N 1
ATOM 2180 C CA . VAL A 1 280 ? -8.441 14.409 7.160 1.00 67.75 280 VAL A CA 1
ATOM 2181 C C . VAL A 1 280 ? -7.158 14.089 6.388 1.00 67.75 280 VAL A C 1
ATOM 2183 O O . VAL A 1 280 ? -7.245 13.537 5.291 1.00 67.75 280 VAL A O 1
ATOM 2186 N N . LEU A 1 281 ? -5.978 14.343 6.968 1.00 68.62 281 LEU A N 1
ATOM 2187 C CA . LEU A 1 281 ? -4.687 14.001 6.351 1.00 68.62 281 LEU A CA 1
ATOM 2188 C C . LEU A 1 281 ? -4.543 12.493 6.106 1.00 68.62 281 LEU A C 1
ATOM 2190 O O . LEU A 1 281 ? -4.135 12.076 5.021 1.00 68.62 281 LEU A O 1
ATOM 2194 N N . VAL A 1 282 ? -4.946 11.673 7.080 1.00 74.38 282 VAL A N 1
ATOM 2195 C CA . VAL A 1 282 ? -4.961 10.206 6.963 1.00 74.38 282 VAL A CA 1
ATOM 2196 C C . VAL A 1 282 ? -5.852 9.753 5.801 1.00 74.38 282 VAL A C 1
ATOM 2198 O O . VAL A 1 282 ? -5.463 8.889 5.012 1.00 74.38 282 VAL A O 1
ATOM 2201 N N . LEU A 1 283 ? -7.046 10.339 5.663 1.00 67.75 283 LEU A N 1
ATOM 2202 C CA . LEU A 1 283 ? -7.960 10.013 4.564 1.00 67.75 283 LEU A CA 1
ATOM 2203 C C . LEU A 1 283 ? -7.425 10.486 3.207 1.00 67.75 283 LEU A C 1
ATOM 2205 O O . LEU A 1 283 ? -7.572 9.761 2.224 1.00 67.75 283 LEU A O 1
ATOM 2209 N N . GLN A 1 284 ? -6.783 11.655 3.153 1.00 64.31 284 GLN A N 1
ATOM 2210 C CA . GLN A 1 284 ? -6.212 12.214 1.928 1.00 64.31 284 GLN A CA 1
ATOM 2211 C C . GLN A 1 284 ? -5.042 11.363 1.412 1.00 64.31 284 GLN A C 1
ATOM 2213 O O . GLN A 1 284 ? -5.005 11.027 0.232 1.00 64.31 284 GLN A O 1
ATOM 2218 N N . GLY A 1 285 ? -4.122 10.946 2.290 1.00 58.22 285 GLY A N 1
ATOM 2219 C CA . GLY A 1 285 ? -2.995 10.081 1.915 1.00 58.22 285 GLY A CA 1
ATOM 2220 C C . GLY A 1 285 ? -3.414 8.669 1.477 1.00 58.22 285 GLY A C 1
ATOM 2221 O O . GLY A 1 285 ? -2.690 7.985 0.750 1.00 58.22 285 GLY A O 1
ATOM 2222 N N . PHE A 1 286 ? -4.599 8.220 1.897 1.00 59.19 286 PHE A N 1
ATOM 2223 C CA . PHE A 1 286 ? -5.129 6.899 1.572 1.00 59.19 286 PHE A CA 1
ATOM 2224 C C . PHE A 1 286 ? -6.004 6.889 0.310 1.00 59.19 286 PHE A C 1
ATOM 2226 O O . PHE A 1 286 ? -5.873 6.001 -0.540 1.00 59.19 286 PHE A O 1
ATOM 2233 N N . LEU A 1 287 ? -6.892 7.870 0.167 1.00 54.88 287 LEU A N 1
ATOM 2234 C CA . LEU A 1 287 ? -7.809 7.983 -0.959 1.00 54.88 287 LEU A CA 1
ATOM 2235 C C . LEU A 1 287 ? -7.150 8.819 -2.054 1.00 54.88 287 LEU A C 1
ATOM 2237 O O . LEU A 1 287 ? -7.508 9.968 -2.274 1.00 54.88 287 LEU A O 1
ATOM 2241 N N . ALA A 1 288 ? -6.247 8.189 -2.809 1.00 49.59 288 ALA A N 1
ATOM 2242 C CA . ALA A 1 288 ? -5.607 8.760 -4.004 1.00 49.59 288 ALA A CA 1
ATOM 2243 C C . ALA A 1 288 ? -6.592 9.141 -5.136 1.00 49.59 288 ALA A C 1
ATOM 2245 O O . ALA A 1 288 ? -6.174 9.461 -6.238 1.00 49.59 288 ALA A O 1
ATOM 2246 N N . ASN A 1 289 ? -7.902 9.029 -4.900 1.00 50.06 289 ASN A N 1
ATOM 2247 C CA . ASN A 1 289 ? -8.949 9.429 -5.823 1.00 50.06 289 ASN A CA 1
ATOM 2248 C C . ASN A 1 289 ? -9.818 10.499 -5.136 1.00 50.06 289 ASN A C 1
ATOM 2250 O O . ASN A 1 289 ? -10.562 10.154 -4.211 1.00 50.06 289 ASN A O 1
ATOM 2254 N N . PRO A 1 290 ? -9.797 11.758 -5.606 1.00 51.50 290 PRO A N 1
ATOM 2255 C CA . PRO A 1 290 ? -10.553 12.861 -5.011 1.00 51.50 290 PRO A CA 1
ATOM 2256 C C . PRO A 1 290 ? -12.068 12.620 -4.935 1.00 51.50 290 PRO A C 1
ATOM 2258 O O . PRO A 1 290 ? -12.723 13.077 -4.000 1.00 51.50 290 PRO A O 1
ATOM 2261 N N . LYS A 1 291 ? -12.649 11.859 -5.877 1.00 55.81 291 LYS A N 1
ATOM 2262 C CA . LYS A 1 291 ? -14.078 11.506 -5.863 1.00 55.81 291 LYS A CA 1
ATOM 2263 C C . LYS A 1 291 ? -14.397 10.502 -4.753 1.00 55.81 291 LYS A C 1
ATOM 2265 O O . LYS A 1 291 ? -15.358 10.716 -4.025 1.00 55.81 291 LYS A O 1
ATOM 2270 N N . ARG A 1 292 ? -13.567 9.470 -4.563 1.00 58.47 292 ARG A N 1
ATOM 2271 C CA . ARG A 1 292 ? -13.699 8.521 -3.439 1.00 58.47 292 ARG A CA 1
ATOM 2272 C C . ARG A 1 292 ? -13.383 9.172 -2.100 1.00 58.47 292 ARG A C 1
ATOM 2274 O O . ARG A 1 292 ? -14.062 8.887 -1.127 1.00 58.47 292 ARG A O 1
ATOM 2281 N N . PHE A 1 293 ? -12.396 10.065 -2.059 1.00 60.06 293 PHE A N 1
ATOM 2282 C CA . PHE A 1 293 ? -12.128 10.916 -0.901 1.00 60.06 293 PHE A CA 1
ATOM 2283 C C . PHE A 1 293 ? -13.366 11.733 -0.539 1.00 60.06 293 PHE A C 1
ATOM 2285 O O . PHE A 1 293 ? -13.830 11.673 0.592 1.00 60.06 293 PHE A O 1
ATOM 2292 N N . LYS A 1 294 ? -13.991 12.390 -1.518 1.00 62.28 294 LYS A N 1
ATOM 2293 C CA . LYS A 1 294 ? -15.252 13.114 -1.336 1.00 62.28 294 LYS A CA 1
ATOM 2294 C C . LYS A 1 294 ? -16.411 12.208 -0.918 1.00 62.28 294 LYS A C 1
ATOM 2296 O O . LYS A 1 294 ? -17.200 12.620 -0.079 1.00 62.28 294 LYS A O 1
ATOM 2301 N N . GLU A 1 295 ? -16.540 11.011 -1.484 1.00 66.00 295 GLU A N 1
ATOM 2302 C CA . GLU A 1 295 ? -17.575 10.035 -1.111 1.00 66.00 295 GLU A CA 1
ATOM 2303 C C . GLU A 1 295 ? -17.389 9.536 0.324 1.00 66.00 295 GLU A C 1
ATOM 2305 O O . GLU A 1 295 ? -18.357 9.521 1.074 1.00 66.00 295 GLU A O 1
ATOM 2310 N N . GLU A 1 296 ? -16.165 9.212 0.740 1.00 62.56 296 GLU A N 1
ATOM 2311 C CA . GLU A 1 296 ? -15.872 8.763 2.106 1.00 62.56 296 GLU A CA 1
ATOM 2312 C C . GLU A 1 296 ? -15.950 9.897 3.125 1.00 62.56 296 GLU A C 1
ATOM 2314 O O . GLU A 1 296 ? -16.463 9.679 4.215 1.00 62.56 296 GLU A O 1
ATOM 2319 N N . ILE A 1 297 ? -15.534 11.118 2.777 1.00 64.31 297 ILE A N 1
ATOM 2320 C CA . ILE A 1 297 ? -15.774 12.309 3.603 1.00 64.31 297 ILE A CA 1
ATOM 2321 C C . ILE A 1 297 ? -17.284 12.573 3.715 1.00 64.31 297 ILE A C 1
ATOM 2323 O O . ILE A 1 297 ? -17.796 12.846 4.790 1.00 64.31 297 ILE A O 1
ATOM 2327 N N . LYS A 1 298 ? -18.060 12.453 2.632 1.00 64.62 298 LYS A N 1
ATOM 2328 C CA . LYS A 1 298 ? -19.524 12.597 2.711 1.00 64.62 298 LYS A CA 1
ATOM 2329 C C . LYS A 1 298 ? -20.168 11.488 3.542 1.00 64.62 298 LYS A C 1
ATOM 2331 O O . LYS A 1 298 ? -21.060 11.768 4.335 1.00 64.62 298 LYS A O 1
ATOM 2336 N N . ALA A 1 299 ? -19.724 10.245 3.379 1.00 60.47 299 ALA A N 1
ATOM 2337 C CA . ALA A 1 299 ? -20.220 9.109 4.145 1.00 60.47 299 ALA A CA 1
ATOM 2338 C C . ALA A 1 299 ? -19.839 9.224 5.627 1.00 60.47 299 ALA A C 1
ATOM 2340 O O . ALA A 1 299 ? -20.652 8.903 6.492 1.00 60.47 299 ALA A O 1
ATOM 2341 N N . SER A 1 300 ? -18.639 9.727 5.928 1.00 57.69 300 SER A N 1
ATOM 2342 C CA . SER A 1 300 ? -18.186 9.992 7.290 1.00 57.69 300 SER A CA 1
ATOM 2343 C C . SER A 1 300 ? -19.049 11.074 7.949 1.00 57.69 300 SER A C 1
ATOM 2345 O O . SER A 1 300 ? -19.536 10.857 9.054 1.00 57.69 300 SER A O 1
ATOM 2347 N N . LEU A 1 301 ? -19.377 12.152 7.229 1.00 57.34 301 LEU A N 1
ATOM 2348 C CA . LEU A 1 301 ? -20.246 13.241 7.699 1.00 57.34 301 LEU A CA 1
ATOM 2349 C C . LEU A 1 301 ? -21.689 12.818 8.036 1.00 57.34 301 LEU A C 1
ATOM 2351 O O . LEU A 1 301 ? -22.360 13.497 8.810 1.00 57.34 301 LEU A O 1
ATOM 2355 N N . VAL A 1 302 ? -22.186 11.720 7.460 1.00 54.44 302 VAL A N 1
ATOM 2356 C CA . VAL A 1 302 ? -23.546 11.200 7.715 1.00 54.44 302 VAL A CA 1
ATOM 2357 C C . VAL A 1 302 ? -23.545 10.101 8.790 1.00 54.44 302 VAL A C 1
ATOM 2359 O O . VAL A 1 302 ? -24.591 9.752 9.337 1.00 54.44 302 VAL A O 1
ATOM 2362 N N . HIS A 1 303 ? -22.378 9.558 9.139 1.00 50.94 303 HIS A N 1
ATOM 2363 C CA . HIS A 1 303 ? -22.259 8.437 10.065 1.00 50.94 303 HIS A CA 1
ATOM 2364 C C . HIS A 1 303 ? -22.340 8.911 11.525 1.00 50.94 303 HIS A C 1
ATOM 2366 O O . HIS A 1 303 ? -21.555 9.754 11.953 1.00 50.94 303 HIS A O 1
ATOM 2372 N N . GLY A 1 304 ? -23.207 8.292 12.339 1.00 48.22 304 GLY A N 1
ATOM 2373 C CA . GLY A 1 304 ? -23.447 8.650 13.754 1.00 48.22 304 GLY A CA 1
ATOM 2374 C C . GLY A 1 304 ? -22.248 8.525 14.713 1.00 48.22 304 GLY A C 1
ATOM 2375 O O . GLY A 1 304 ? -22.397 8.714 15.917 1.00 48.22 304 GLY A O 1
ATOM 2376 N N . ASP A 1 305 ? -21.061 8.224 14.182 1.00 47.25 305 ASP A N 1
ATOM 2377 C CA . ASP A 1 305 ? -19.797 8.150 14.912 1.00 47.25 305 ASP A CA 1
ATOM 2378 C C . ASP A 1 305 ? -19.061 9.498 14.991 1.00 47.25 305 ASP A C 1
ATOM 2380 O O . ASP A 1 305 ? -18.196 9.631 15.855 1.00 47.25 305 ASP A O 1
ATOM 2384 N N . PHE A 1 306 ? -19.416 10.479 14.148 1.00 50.59 306 PHE A N 1
ATOM 2385 C CA . PHE A 1 306 ? -18.911 11.865 14.180 1.00 50.59 306 PHE A CA 1
ATOM 2386 C C . PHE A 1 306 ? -19.700 12.766 15.146 1.00 50.59 306 PHE A C 1
ATOM 2388 O O . PHE A 1 306 ? -19.628 13.986 15.076 1.00 50.59 306 PHE A O 1
ATOM 2395 N N . GLY A 1 307 ? -20.433 12.144 16.072 1.00 44.41 307 GLY A N 1
ATOM 2396 C CA . GLY A 1 307 ? -21.404 12.792 16.941 1.00 44.41 307 GLY A CA 1
ATOM 2397 C C . GLY A 1 307 ? -22.811 12.579 16.391 1.00 44.41 307 GLY A C 1
ATOM 2398 O O . GLY A 1 307 ? -23.100 12.877 15.237 1.00 44.41 307 GLY A O 1
ATOM 2399 N N . ARG A 1 308 ? -23.721 12.064 17.226 1.00 42.78 308 ARG A N 1
ATOM 2400 C CA . ARG A 1 308 ? -25.159 11.984 16.901 1.00 42.78 308 ARG A CA 1
ATOM 2401 C C . ARG A 1 308 ? -25.785 13.361 16.645 1.00 42.78 308 ARG A C 1
ATOM 2403 O O . ARG A 1 308 ? -26.893 13.422 16.127 1.00 42.78 308 ARG A O 1
ATOM 2410 N N . SER A 1 309 ? -25.087 14.442 16.994 1.00 51.53 309 SER A N 1
ATOM 2411 C CA . SER A 1 309 ? -25.546 15.805 16.789 1.00 51.53 309 SER A CA 1
ATOM 2412 C C . SER A 1 309 ? -24.593 16.573 15.884 1.00 51.53 309 SER A C 1
ATOM 2414 O O . SER A 1 309 ? -23.421 16.749 16.208 1.00 51.53 309 SER A O 1
ATOM 2416 N N . ARG A 1 310 ? -25.130 17.123 14.791 1.00 59.41 310 ARG A N 1
ATOM 2417 C CA . ARG A 1 310 ? -24.431 18.053 13.882 1.00 59.41 310 ARG A CA 1
ATOM 2418 C C . ARG A 1 310 ? -24.003 19.365 14.564 1.00 59.41 310 ARG A C 1
ATOM 2420 O O . ARG A 1 310 ? -23.418 20.231 13.922 1.00 59.41 310 ARG A O 1
ATOM 2427 N N . THR A 1 311 ? -24.337 19.532 15.842 1.00 59.22 311 THR A N 1
ATOM 2428 C CA . THR A 1 311 ? -24.083 20.733 16.639 1.00 59.22 311 THR A CA 1
ATOM 2429 C C . THR A 1 311 ? -22.889 20.609 17.581 1.00 59.22 311 THR A C 1
ATOM 2431 O O . THR A 1 311 ? -22.552 21.599 18.223 1.00 59.22 311 THR A O 1
ATOM 2434 N N . THR A 1 312 ? -22.243 19.439 17.702 1.00 63.84 312 THR A N 1
ATOM 2435 C CA . THR A 1 312 ? -21.065 19.338 18.578 1.00 63.84 312 THR A CA 1
ATOM 2436 C C . THR A 1 312 ? -19.859 20.038 17.953 1.00 63.84 312 THR A C 1
ATOM 2438 O O . THR A 1 312 ? -19.702 20.087 16.728 1.00 63.84 312 THR A O 1
ATOM 2441 N N . LYS A 1 313 ? -18.984 20.583 18.803 1.00 69.81 313 LYS A N 1
ATOM 2442 C CA . LYS A 1 313 ? -17.790 21.324 18.378 1.00 69.81 313 LYS A CA 1
ATOM 2443 C C . LYS A 1 313 ? -16.855 20.452 17.534 1.00 69.81 313 LYS A C 1
ATOM 2445 O O . LYS A 1 313 ? -16.294 20.917 16.549 1.00 69.81 313 LYS A O 1
ATOM 2450 N N . GLU A 1 314 ? -16.736 19.173 17.877 1.00 63.47 314 GLU A N 1
ATOM 2451 C CA . GLU A 1 314 ? -15.904 18.195 17.170 1.00 63.47 314 GLU A CA 1
ATOM 2452 C C . GLU A 1 314 ? -16.418 17.941 15.749 1.00 63.47 314 GLU A C 1
ATOM 2454 O O . GLU A 1 314 ? -15.624 17.855 14.811 1.00 63.47 314 GLU A O 1
ATOM 2459 N N . PHE A 1 315 ? -17.743 17.868 15.574 1.00 66.81 315 PHE A N 1
ATOM 2460 C CA . PHE A 1 315 ? -18.366 17.718 14.261 1.00 66.81 315 PHE A CA 1
ATOM 2461 C C . PHE A 1 315 ? -18.119 18.954 13.392 1.00 66.81 315 PHE A C 1
ATOM 2463 O O . PHE A 1 315 ? -17.712 18.832 12.236 1.00 66.81 315 PHE A O 1
ATOM 2470 N N . GLN A 1 316 ? -18.327 20.149 13.951 1.00 71.00 316 GLN A N 1
ATOM 2471 C CA . GLN A 1 316 ? -18.107 21.411 13.240 1.00 71.00 316 GLN A CA 1
ATOM 2472 C C . GLN A 1 316 ? -16.644 21.569 12.808 1.00 71.00 316 GLN A C 1
ATOM 2474 O O . GLN A 1 316 ? -16.382 21.923 11.658 1.00 71.00 316 GLN A O 1
ATOM 2479 N N . GLN A 1 317 ? -15.699 21.230 13.689 1.00 72.94 317 GLN A N 1
ATOM 2480 C CA . GLN A 1 317 ? -14.271 21.281 13.380 1.00 72.94 317 GLN A CA 1
ATOM 2481 C C . GLN A 1 317 ? -13.893 20.281 12.279 1.00 72.94 317 GLN A C 1
ATOM 2483 O O . GLN A 1 317 ? -13.207 20.637 11.323 1.00 72.94 317 GLN A O 1
ATOM 2488 N N . TYR A 1 318 ? -14.402 19.046 12.356 1.00 68.56 318 TYR A N 1
ATOM 2489 C CA . TYR A 1 318 ? -14.205 18.054 11.301 1.00 68.56 318 TYR A CA 1
ATOM 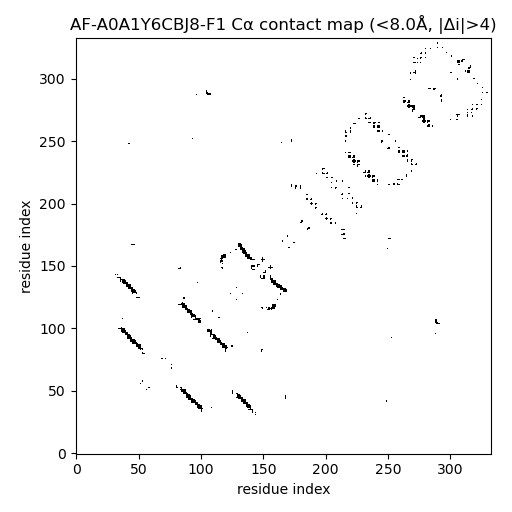2490 C C . TYR A 1 318 ? -14.766 18.509 9.954 1.00 68.56 318 TYR A C 1
ATOM 2492 O O . TYR A 1 318 ? -14.092 18.356 8.936 1.00 68.56 318 TYR A O 1
ATOM 2500 N N . MET A 1 319 ? -15.959 19.112 9.931 1.00 70.56 319 MET A N 1
ATOM 2501 C CA . MET A 1 319 ? -16.522 19.667 8.699 1.00 70.56 319 MET A CA 1
ATOM 2502 C C . MET A 1 319 ? -15.620 20.738 8.086 1.00 70.56 319 MET A C 1
ATOM 2504 O O . MET A 1 319 ? -15.376 20.697 6.880 1.00 70.56 319 MET A O 1
ATOM 2508 N N . GLN A 1 320 ? -15.128 21.679 8.894 1.00 77.00 320 GLN A N 1
ATOM 2509 C CA . GLN A 1 320 ? -14.255 22.756 8.421 1.00 77.00 320 GLN A CA 1
ATOM 2510 C C . GLN A 1 320 ? -12.945 22.202 7.846 1.00 77.00 320 GLN A C 1
ATOM 2512 O O . GLN A 1 320 ? -12.558 22.555 6.728 1.00 77.00 320 GLN A O 1
ATOM 2517 N N . ASP A 1 321 ? -12.295 21.284 8.563 1.00 74.00 321 ASP A N 1
ATOM 2518 C CA . ASP A 1 321 ? -11.036 20.675 8.125 1.00 74.00 321 ASP A CA 1
ATOM 2519 C C . ASP A 1 321 ? -11.230 19.833 6.852 1.00 74.00 321 ASP A C 1
ATOM 2521 O O . ASP A 1 321 ? -10.425 19.903 5.918 1.00 74.00 321 ASP A O 1
ATOM 2525 N N . ALA A 1 322 ? -12.336 19.086 6.766 1.00 67.56 322 ALA A N 1
ATOM 2526 C CA . ALA A 1 322 ? -12.689 18.289 5.596 1.00 67.56 322 ALA A CA 1
ATOM 2527 C C . ALA A 1 322 ? -12.997 19.161 4.367 1.00 67.56 322 ALA A C 1
ATOM 2529 O O . ALA A 1 322 ? -12.529 18.858 3.268 1.00 67.56 322 ALA A O 1
ATOM 2530 N N . GLN A 1 323 ? -13.738 20.262 4.534 1.00 72.12 323 GLN A N 1
ATOM 2531 C CA . GLN A 1 323 ? -14.004 21.230 3.463 1.00 72.12 323 GLN A CA 1
ATOM 2532 C C . GLN A 1 323 ? -12.713 21.882 2.960 1.00 72.12 323 GLN A C 1
ATOM 2534 O O . GLN A 1 323 ? -12.516 21.991 1.749 1.00 72.12 323 GLN A O 1
ATOM 2539 N N . LYS A 1 324 ? -11.809 22.256 3.873 1.00 73.50 324 LYS A N 1
ATOM 2540 C CA . LYS A 1 324 ? -10.506 22.844 3.538 1.00 73.50 324 LYS A CA 1
ATOM 2541 C C . LYS A 1 324 ? -9.598 21.873 2.781 1.00 73.50 324 LYS A C 1
ATOM 2543 O O . LYS A 1 324 ? -8.880 22.283 1.873 1.00 73.50 324 LYS A O 1
ATOM 2548 N N . ALA A 1 325 ? -9.610 20.589 3.126 1.00 65.19 325 ALA A N 1
ATOM 2549 C CA . ALA A 1 325 ? -8.856 19.591 2.370 1.00 65.19 325 ALA A CA 1
ATOM 2550 C C . ALA A 1 325 ? -9.493 19.279 1.013 1.00 65.19 325 ALA A C 1
ATOM 2552 O O . ALA A 1 325 ? -8.773 19.131 0.030 1.00 65.19 325 ALA A O 1
ATOM 2553 N N . LEU A 1 326 ? -10.827 19.228 0.931 1.00 63.78 326 LEU A N 1
ATOM 2554 C CA . LEU A 1 326 ? -11.535 19.049 -0.338 1.00 63.78 326 LEU A CA 1
ATOM 2555 C C . LEU A 1 326 ? -11.260 20.198 -1.312 1.00 63.78 326 LEU A C 1
ATOM 2557 O O . LEU A 1 326 ? -11.013 19.934 -2.485 1.00 63.78 326 LEU A O 1
ATOM 2561 N N . SER A 1 327 ? -11.264 21.450 -0.846 1.00 67.50 327 SER A N 1
ATOM 2562 C CA . SER A 1 327 ? -10.959 22.601 -1.702 1.00 67.50 327 SER A CA 1
ATOM 2563 C C . SER A 1 327 ? -9.521 22.564 -2.224 1.00 67.50 327 SER A C 1
ATOM 2565 O O . SER A 1 327 ? -9.309 22.778 -3.414 1.00 67.50 327 SER A O 1
ATOM 2567 N N . ARG A 1 328 ? -8.550 22.197 -1.376 1.00 66.25 328 ARG A N 1
ATOM 2568 C CA . ARG A 1 328 ? -7.147 21.984 -1.779 1.00 66.25 328 ARG A CA 1
ATOM 2569 C C . ARG A 1 328 ? -6.984 20.840 -2.778 1.00 66.25 328 ARG A C 1
ATOM 2571 O O . ARG A 1 328 ? -6.239 20.974 -3.736 1.00 66.25 328 ARG A O 1
ATOM 2578 N N . ALA A 1 329 ? -7.679 19.724 -2.569 1.00 56.34 329 ALA A N 1
ATOM 2579 C CA . ALA A 1 329 ? -7.596 18.569 -3.459 1.00 56.34 329 ALA A CA 1
ATOM 2580 C C . ALA A 1 329 ? -8.258 18.818 -4.827 1.00 56.34 329 ALA A C 1
ATOM 2582 O O . ALA A 1 329 ? -7.862 18.209 -5.813 1.00 56.34 329 ALA A O 1
ATOM 2583 N N . MET A 1 330 ? -9.277 19.682 -4.894 1.00 54.88 330 MET A N 1
ATOM 2584 C CA . MET A 1 330 ? -9.960 20.024 -6.148 1.00 54.88 330 MET A CA 1
ATOM 2585 C C . MET A 1 330 ? -9.252 21.126 -6.948 1.00 54.88 330 MET A C 1
ATOM 2587 O O . MET A 1 330 ? -9.464 21.196 -8.154 1.00 54.88 330 MET A O 1
ATOM 2591 N N . ASN A 1 331 ? -8.411 21.936 -6.300 1.00 55.97 331 ASN A N 1
ATOM 2592 C CA . ASN A 1 331 ? -7.616 22.998 -6.917 1.00 55.97 331 ASN A CA 1
ATOM 2593 C C . ASN A 1 331 ? -6.137 22.866 -6.497 1.00 55.97 331 ASN A C 1
ATOM 2595 O O . ASN A 1 331 ? -5.678 23.650 -5.660 1.00 55.97 331 ASN A O 1
ATOM 2599 N N . PRO A 1 332 ? -5.395 21.870 -7.014 1.00 51.62 332 PRO A N 1
ATOM 2600 C CA . PRO A 1 332 ? -3.959 21.786 -6.782 1.00 51.62 332 PRO A CA 1
ATOM 2601 C C . PRO A 1 332 ? -3.286 22.958 -7.510 1.00 51.62 332 PRO A C 1
ATOM 2603 O O . PRO A 1 332 ? -3.285 22.997 -8.739 1.00 51.62 332 PRO A O 1
ATOM 2606 N N . GLN A 1 333 ? -2.805 23.945 -6.751 1.00 39.56 333 GLN A N 1
ATOM 2607 C CA . GLN A 1 333 ? -1.927 24.998 -7.271 1.00 39.56 333 GLN A CA 1
ATOM 2608 C C . GLN A 1 333 ? -0.534 24.449 -7.557 1.00 39.56 333 GLN A C 1
ATOM 2610 O O . GLN A 1 333 ? -0.068 23.606 -6.751 1.00 39.56 333 GLN A O 1
#

Nearest PDB structures (foldseek):
  3fwv-assembly2_B  TM=6.702E-01  e=3.234E-02  Homo sapiens
  3esk-assembly1_A  TM=6.814E-01  e=6.612E-02  Homo sapiens
  4wng-assembly1_A  TM=5.817E-01  e=3.404E-02  Homo sapiens
  3u4t-assembly2_B  TM=6.512E-01  e=1.422E-01  Cytophaga hutchinsonii ATCC 33406

InterPro domains:
  IPR011990 Tetratricopeptide-like helical domain superfamily [G3DSA:1.25.40.10] (159-332)
  IPR011990 Tetratricopeptide-like helical domain superfamily [SSF48452] (186-284)

Organism: NCBI:txid1513793

Mean predicted aligned error: 15.43 Å

Solvent-accessible surface area (backbone atoms only — not comparable to full-atom values): 18038 Å² total; per-residue (Å²): 140,81,72,80,72,71,64,56,60,61,53,54,53,54,53,52,54,52,52,53,52,57,60,64,64,71,67,66,68,74,73,76,77,66,64,51,45,36,42,30,48,33,33,36,30,27,71,41,56,45,77,45,50,40,74,64,74,69,60,60,90,85,46,83,87,52,52,65,61,74,72,39,52,77,66,55,37,48,54,54,39,60,64,48,30,27,36,42,34,32,29,38,26,62,38,31,62,16,34,45,58,96,53,91,83,43,53,44,48,64,55,75,34,76,49,56,35,33,31,66,72,66,96,77,49,55,85,75,41,49,50,12,21,32,38,28,34,40,36,28,49,62,49,91,83,54,77,44,70,38,38,80,73,82,23,42,34,34,50,41,78,76,42,79,76,46,49,50,76,61,56,82,56,51,54,36,41,58,55,42,71,73,29,66,59,52,51,51,20,51,51,29,47,75,69,66,38,34,70,65,17,35,57,40,40,50,56,35,46,79,68,68,51,54,38,73,64,48,36,39,52,36,26,49,28,27,47,76,70,73,33,30,82,68,15,43,70,46,32,48,59,50,45,54,31,57,76,67,64,68,70,55,72,90,42,46,71,54,48,54,55,33,49,54,50,36,26,49,29,33,28,67,72,64,36,22,63,60,17,44,51,55,45,53,76,65,35,73,24,70,67,57,34,50,50,51,52,52,51,48,76,71,35,66,73,52,48,86,42,88,79,40,71,51,31,49,49,32,50,54,41,44,52,56,50,49,54,46,70,76,53,77,127

Sequence (333 aa):
MKTPWQSNIRATLKFLLVGISVSLFLNQVAFGLCASLIKGTMAFNVTKCGRLSPEKTFNNSRLEKLQFIKDLTMEDRKTFFDSYRGLVIEGLVVRSLAVRSGLTPEKGALNGQNITVYIPPGPVSCQQILNKRIKTLLDEACCEGGGEAPCLLNTTYVFKNISVLGPAQGGAGNAKRMKLAVNKTFLKANNHLKRKQFSEAVTLYEQLRSQKLLDTRGHYFLSYSYRMLDQCPKAIPVLEIVHKKSEANSYWANEEGVIKKAILLYARCLSKTGRSGESVLVLQGFLANPKRFKEEIKASLVHGDFGRSRTTKEFQQYMQDAQKALSRAMNPQ

Secondary structure (DSSP, 8-state):
---THHHHHHHHHHHHHHHHHHHHHSS---------SEEEEEEEEEEEEEEE-HHHHTTSSS-GGGHHHHHS-HHHHHHHHHHH-EEEEEEEEEEE--EETTSSS---TTTT-EEEEEE-SSS--HHHHTTEEEEEEEEE---TTS-STTGGGT--EEEEEEEEEEESS-STTHHHHHHHHT-HHHHHHHHHHHTT-HHHHHHHHHHHHHTT---HHHHHHHHHHHHHTT-HHHHHHHHHHHHHHHHTT-S-GGGHHHHHHHHHHHHHHHHHTT-HHHHHHHHHHH--SHHHHHHHHHHHHHSTTS-SSTTSHHHHHHHHHHHHHHHHHHS--

Foldseek 3Di:
DDDPPVVVVVVVVVVVVVVVVVVVVVPPPPPPPPDFFKKDKFKWFWADKDWDQPCVVVVDPPDPPVVVLVVDDPVVNVVLRLQQTFMKTKTFTLFAQIAGPPDDDGDRPRHGHIDIETEHDDPDDCVQRHQFMKMWIKTFADCVPPSHPPSVVVGRIYTDDIDTLGGSDDDDAVVLVVVLVPDPLNVVLVVCVVVLVLVSNLVSLVVCVVVVSDHLLSLLSNLVSCVSVVNLVVNQVSLVVLLVCVVVVNDHSVCLVVSVSSLLSNLLSCLLVLNLLVSLVSLCSSCSHLVVSVVSLVVSLPDCSNPVDCPDPSNVSNVVSSVVVSVCVVDPD